Protein AF-A0A7T8GV12-F1 (afdb_monomer)

Mean predicted aligned error: 6.06 Å

Radius of gyration: 18.67 Å; Cα contacts (8 Å, |Δi|>4): 321; chains: 1; bounding box: 43×43×50 Å

InterPro domains:
  IPR003165 Piwi domain [PF02171] (100-193)
  IPR003165 Piwi domain [PS50822] (99-196)
  IPR012337 Ribonuclease H-like superfamily [SSF53098] (7-194)

Structure (mmCIF, N/CA/C/O backbone):
data_AF-A0A7T8GV12-F1
#
_entry.id   AF-A0A7T8GV12-F1
#
loop_
_atom_site.group_PDB
_atom_site.id
_atom_site.type_symbol
_atom_site.label_atom_id
_atom_site.label_alt_id
_atom_site.label_comp_id
_atom_site.label_asym_id
_atom_site.label_entity_id
_atom_site.label_seq_id
_atom_site.pdbx_PDB_ins_code
_atom_site.Cartn_x
_atom_site.Cartn_y
_atom_site.Cartn_z
_atom_site.occupancy
_atom_site.B_iso_or_equiv
_atom_site.auth_seq_id
_atom_site.auth_comp_id
_atom_site.auth_asym_id
_atom_site.auth_atom_id
_atom_site.pdbx_PDB_model_num
ATOM 1 N N . THR A 1 1 ? 21.439 -9.188 -15.200 1.00 73.25 1 THR A N 1
ATOM 2 C CA . THR A 1 1 ? 21.429 -7.709 -15.161 1.00 73.25 1 THR A CA 1
ATOM 3 C C . THR A 1 1 ? 20.010 -7.214 -15.064 1.00 73.25 1 THR A C 1
ATOM 5 O O . THR A 1 1 ? 19.174 -7.681 -15.830 1.00 73.25 1 THR A O 1
ATOM 8 N N . LEU A 1 2 ? 19.748 -6.301 -14.135 1.00 80.75 2 LEU A N 1
ATOM 9 C CA . LEU A 1 2 ? 18.444 -5.665 -13.947 1.00 80.75 2 LEU A CA 1
ATOM 10 C C . LEU A 1 2 ? 18.464 -4.241 -14.514 1.00 80.75 2 LEU A C 1
ATOM 12 O O . LEU A 1 2 ? 19.535 -3.644 -14.661 1.00 80.75 2 LEU A O 1
ATOM 16 N N . LEU A 1 3 ? 17.284 -3.729 -14.858 1.00 80.94 3 LEU A N 1
ATOM 17 C CA . LEU A 1 3 ? 17.065 -2.365 -15.332 1.00 80.94 3 LEU A CA 1
ATOM 18 C C . LEU A 1 3 ? 16.352 -1.553 -14.249 1.00 80.94 3 LEU A C 1
ATOM 20 O O . LEU A 1 3 ? 15.325 -1.987 -13.729 1.00 80.94 3 LEU A O 1
ATOM 24 N N . GLU A 1 4 ? 16.881 -0.375 -13.943 1.00 80.62 4 GLU A N 1
ATOM 25 C CA . GLU A 1 4 ? 16.235 0.640 -13.106 1.00 80.62 4 GLU A CA 1
ATOM 26 C C . GLU A 1 4 ? 15.842 1.870 -13.946 1.00 80.62 4 GLU A C 1
ATOM 28 O O . GLU A 1 4 ? 16.048 1.899 -15.167 1.00 80.62 4 GLU A O 1
ATOM 33 N N . GLY A 1 5 ? 15.266 2.889 -13.301 1.00 74.50 5 GLY A N 1
ATOM 34 C CA . GLY A 1 5 ? 14.882 4.149 -13.938 1.00 74.50 5 GLY A CA 1
ATOM 35 C C . GLY A 1 5 ? 15.969 4.720 -14.855 1.00 74.50 5 GLY A C 1
ATOM 36 O O . GLY A 1 5 ? 17.167 4.611 -14.585 1.00 74.50 5 GLY A O 1
ATOM 37 N N . PHE A 1 6 ? 15.544 5.350 -15.953 1.00 75.88 6 PHE A N 1
ATOM 38 C CA . PHE A 1 6 ? 16.433 5.872 -17.004 1.00 75.88 6 PHE A CA 1
ATOM 39 C C . PHE A 1 6 ? 17.243 4.790 -17.748 1.00 75.88 6 PHE A C 1
ATOM 41 O O . PHE A 1 6 ? 18.322 5.079 -18.261 1.00 75.88 6 PHE A O 1
ATOM 48 N N . ASN A 1 7 ? 16.739 3.548 -17.820 1.00 72.62 7 ASN A N 1
ATOM 49 C CA . ASN A 1 7 ? 17.400 2.405 -18.474 1.00 72.62 7 ASN A CA 1
ATOM 50 C C . ASN A 1 7 ? 18.804 2.089 -17.928 1.00 72.62 7 ASN A C 1
ATOM 52 O O . ASN A 1 7 ? 19.621 1.461 -18.614 1.00 7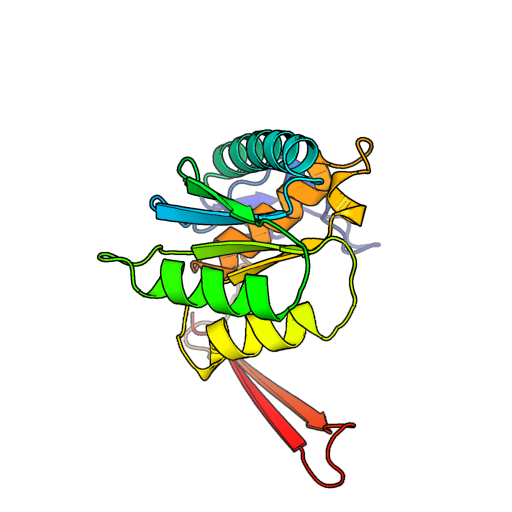2.62 7 ASN A O 1
ATOM 56 N N . LYS A 1 8 ? 19.102 2.495 -16.690 1.00 78.81 8 LYS A N 1
ATOM 57 C CA . LYS A 1 8 ? 20.375 2.157 -16.058 1.00 78.81 8 LYS A CA 1
ATOM 58 C C . LYS A 1 8 ? 20.407 0.670 -15.727 1.00 78.81 8 LYS A C 1
ATOM 60 O O . LYS A 1 8 ? 19.427 0.086 -15.272 1.00 78.81 8 LYS A O 1
ATOM 65 N N . LYS A 1 9 ? 21.555 0.053 -15.993 1.00 81.44 9 LYS A N 1
ATOM 66 C CA . LYS A 1 9 ? 21.811 -1.360 -15.720 1.00 81.44 9 LYS A CA 1
ATOM 67 C C . LYS A 1 9 ? 22.511 -1.486 -14.377 1.00 81.44 9 LYS A C 1
ATOM 69 O O . LYS A 1 9 ? 23.507 -0.803 -14.156 1.00 81.44 9 LYS A O 1
ATOM 74 N N . PHE A 1 10 ? 22.052 -2.406 -13.537 1.00 80.38 10 PHE A N 1
ATOM 75 C CA . PHE A 1 10 ? 22.792 -2.804 -12.343 1.00 80.38 10 PHE A CA 1
ATOM 76 C C . PHE A 1 10 ? 22.959 -4.324 -12.266 1.00 80.38 10 PHE A C 1
ATOM 78 O O . PHE A 1 10 ? 22.141 -5.111 -12.766 1.00 80.38 10 PHE A O 1
ATOM 85 N N . SER A 1 11 ? 24.079 -4.723 -11.670 1.00 76.69 11 SER A N 1
ATOM 86 C CA . SER A 1 11 ? 24.449 -6.117 -11.436 1.00 76.69 11 SER A CA 1
ATOM 87 C C . SER A 1 11 ? 24.128 -6.498 -9.995 1.00 76.69 11 SER A C 1
ATOM 89 O O . SER A 1 11 ? 24.177 -5.658 -9.099 1.00 76.69 11 SER A O 1
ATOM 91 N N . TYR A 1 12 ? 23.797 -7.766 -9.780 1.00 77.94 12 TYR A N 1
ATOM 92 C CA . TYR A 1 12 ? 23.534 -8.343 -8.465 1.00 77.94 12 TYR A CA 1
ATOM 93 C C . TYR A 1 12 ? 24.351 -9.635 -8.313 1.00 77.94 12 TYR A C 1
ATOM 95 O O . TYR A 1 12 ? 24.663 -10.261 -9.333 1.00 77.94 12 TYR A O 1
ATOM 103 N N . PRO A 1 13 ? 24.725 -10.022 -7.080 1.00 77.88 13 PRO A N 1
ATOM 104 C CA . PRO A 1 13 ? 25.461 -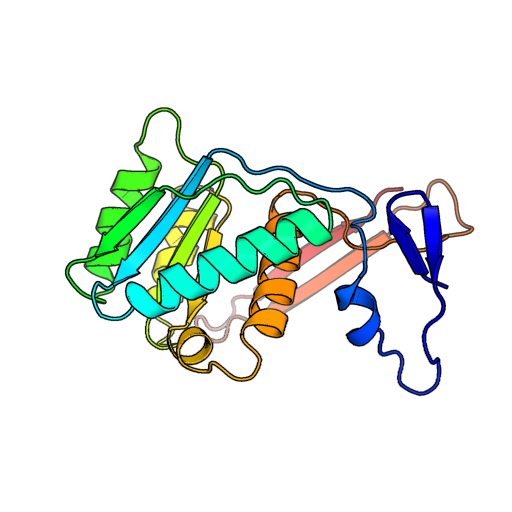11.257 -6.831 1.00 77.88 13 PRO A CA 1
ATOM 105 C C . PRO A 1 13 ? 24.605 -12.465 -7.217 1.00 77.88 13 PRO A C 1
ATOM 107 O O . PRO A 1 13 ? 23.493 -12.645 -6.714 1.00 77.88 13 PRO A O 1
ATOM 110 N N . VAL A 1 14 ? 25.122 -13.284 -8.134 1.00 79.31 14 VAL A N 1
ATOM 111 C CA . VAL A 1 14 ? 24.398 -14.449 -8.661 1.00 79.31 14 VAL A CA 1
ATOM 112 C C . VAL A 1 14 ? 24.314 -15.552 -7.607 1.00 79.31 14 VAL A C 1
ATOM 114 O O . VAL A 1 14 ? 23.303 -16.246 -7.572 1.00 79.31 14 VAL A O 1
ATOM 117 N N . GLU A 1 15 ? 25.302 -15.669 -6.707 1.00 82.12 15 GLU A N 1
ATOM 118 C CA . GLU A 1 15 ? 25.325 -16.724 -5.683 1.00 82.12 15 GLU A CA 1
ATOM 119 C C . GLU A 1 15 ? 24.119 -16.706 -4.732 1.00 82.12 15 GLU A C 1
ATOM 121 O O . GLU A 1 15 ? 23.617 -17.764 -4.368 1.00 82.12 15 GLU A O 1
ATOM 126 N N . ASN A 1 16 ? 23.625 -15.518 -4.370 1.00 80.38 16 ASN A N 1
ATOM 127 C CA . ASN A 1 16 ? 22.522 -15.357 -3.417 1.00 80.38 16 ASN A CA 1
ATOM 128 C C . ASN A 1 16 ? 21.245 -14.804 -4.061 1.00 80.38 16 ASN A C 1
ATOM 130 O O . ASN A 1 16 ? 20.217 -14.733 -3.391 1.00 80.38 16 ASN A O 1
ATOM 134 N N . ALA A 1 17 ? 21.31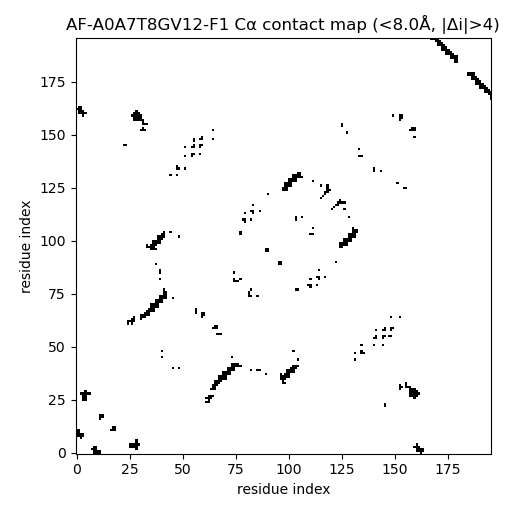5 -14.378 -5.329 1.00 80.38 17 ALA A N 1
ATOM 135 C CA . ALA A 1 17 ? 20.220 -13.748 -6.068 1.00 80.38 17 ALA A CA 1
ATOM 136 C C . ALA A 1 17 ? 19.470 -12.661 -5.262 1.00 80.38 17 ALA A C 1
ATOM 138 O O . ALA A 1 17 ? 18.260 -12.503 -5.401 1.00 80.38 17 ALA A O 1
ATOM 139 N N . ASP A 1 18 ? 20.190 -11.908 -4.422 1.00 80.38 18 ASP A N 1
ATOM 140 C CA . ASP A 1 18 ? 19.629 -10.842 -3.590 1.00 80.38 18 ASP A CA 1
ATOM 141 C C . ASP A 1 18 ? 20.105 -9.471 -4.076 1.00 80.38 18 ASP A C 1
ATOM 143 O O . ASP A 1 18 ? 21.298 -9.203 -4.222 1.00 80.38 18 ASP A O 1
ATOM 147 N N . TRP A 1 19 ? 19.145 -8.580 -4.305 1.00 81.44 19 TRP A N 1
ATOM 148 C CA . TRP A 1 19 ? 19.374 -7.175 -4.637 1.00 81.44 19 TRP A CA 1
ATOM 149 C C . TRP A 1 19 ? 18.598 -6.234 -3.708 1.00 81.44 19 TRP A C 1
ATOM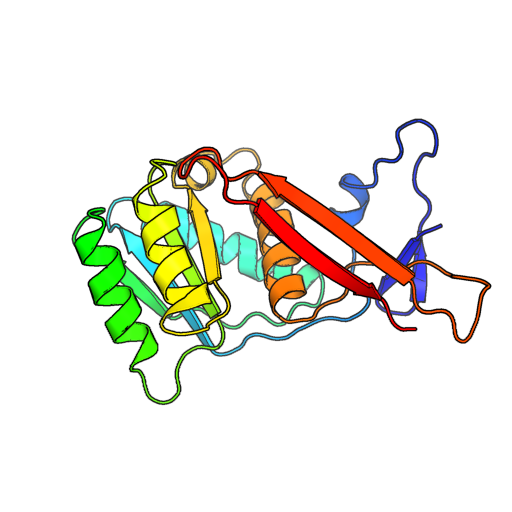 151 O O . TRP A 1 19 ? 18.399 -5.058 -4.020 1.00 81.44 19 TRP A O 1
ATOM 161 N N . GLY A 1 20 ? 18.198 -6.713 -2.524 1.00 74.00 20 GLY A N 1
ATOM 162 C CA . GLY A 1 20 ? 17.550 -5.910 -1.487 1.00 74.00 20 GLY A CA 1
ATOM 163 C C . GLY A 1 20 ? 18.348 -4.660 -1.100 1.00 74.00 20 GLY A C 1
ATOM 164 O O . GLY A 1 20 ? 17.772 -3.610 -0.812 1.00 74.00 20 GLY A O 1
ATOM 165 N N . SER A 1 21 ? 19.681 -4.740 -1.140 1.00 71.69 21 SER A N 1
ATOM 166 C CA . SER A 1 21 ? 20.578 -3.605 -0.897 1.00 71.69 21 SER A CA 1
ATOM 167 C C . SER A 1 21 ? 20.528 -2.550 -2.008 1.00 71.69 21 SER A C 1
ATOM 169 O O . SER A 1 21 ? 20.605 -1.361 -1.690 1.00 71.69 21 SER A O 1
ATOM 171 N N . ALA A 1 22 ? 20.334 -2.961 -3.266 1.00 71.69 22 ALA A N 1
ATOM 172 C CA . ALA A 1 22 ? 20.271 -2.075 -4.429 1.00 71.69 22 ALA A CA 1
ATOM 173 C C . ALA A 1 22 ? 19.036 -1.161 -4.387 1.00 71.69 22 ALA A C 1
ATOM 175 O O . ALA A 1 22 ? 19.122 0.007 -4.758 1.00 71.69 22 ALA A O 1
ATOM 176 N N . PHE A 1 23 ? 17.920 -1.633 -3.815 1.00 68.94 23 PHE A N 1
ATOM 177 C CA . PHE A 1 23 ? 16.694 -0.838 -3.652 1.00 68.94 23 PHE A CA 1
ATOM 178 C C . PHE A 1 23 ? 16.849 0.424 -2.793 1.00 68.94 23 PHE A C 1
ATOM 180 O O . PHE A 1 23 ? 15.972 1.283 -2.832 1.00 68.94 23 PHE A O 1
ATOM 187 N N . ARG A 1 24 ? 17.932 0.567 -2.014 1.00 69.00 24 ARG A N 1
ATOM 188 C CA . ARG A 1 24 ? 18.163 1.785 -1.216 1.00 69.00 24 ARG A CA 1
ATOM 189 C C . ARG A 1 24 ? 18.377 3.033 -2.072 1.00 69.00 24 ARG A C 1
ATOM 191 O O . ARG A 1 24 ? 17.969 4.104 -1.643 1.00 69.00 24 ARG A O 1
ATOM 198 N N . ASN A 1 25 ? 18.979 2.881 -3.250 1.00 71.50 25 ASN A N 1
ATOM 199 C CA . ASN A 1 25 ? 19.305 3.991 -4.153 1.00 71.50 25 ASN A CA 1
ATOM 200 C C . ASN A 1 25 ? 18.596 3.879 -5.511 1.00 71.50 25 ASN A C 1
ATOM 202 O O . ASN A 1 25 ? 18.848 4.684 -6.406 1.00 71.50 25 ASN A O 1
ATOM 206 N N . LEU A 1 26 ? 17.736 2.873 -5.669 1.00 77.25 26 LEU A N 1
ATOM 207 C CA . LEU A 1 26 ? 17.101 2.552 -6.935 1.00 77.25 26 LEU A CA 1
ATOM 208 C C . LEU A 1 26 ? 16.019 3.578 -7.278 1.00 77.25 26 LEU A C 1
ATOM 210 O O . LEU A 1 26 ? 15.124 3.863 -6.477 1.00 77.25 26 LEU A O 1
ATOM 214 N N . LYS A 1 27 ? 16.077 4.098 -8.503 1.00 87.50 27 LYS A N 1
ATOM 215 C CA . LYS A 1 27 ? 14.967 4.840 -9.110 1.00 87.50 27 LYS A CA 1
ATOM 216 C C . LYS A 1 27 ? 14.030 3.840 -9.777 1.00 87.50 27 LYS A C 1
ATOM 218 O O . LYS A 1 27 ? 14.498 2.968 -10.506 1.00 87.50 27 LYS A O 1
ATOM 223 N N . LEU A 1 28 ? 12.725 3.972 -9.546 1.00 87.62 28 LEU A N 1
ATOM 224 C CA . LEU A 1 28 ? 11.737 3.092 -10.176 1.00 87.62 28 LEU A CA 1
ATOM 225 C C . LEU A 1 28 ? 11.877 3.157 -11.704 1.00 87.62 28 LEU A C 1
ATOM 227 O O . LEU A 1 28 ? 12.067 4.242 -12.258 1.00 87.62 28 LEU A O 1
ATOM 231 N N . PHE A 1 29 ? 11.786 2.004 -12.369 1.00 88.25 29 PHE A N 1
ATOM 232 C CA . PHE A 1 29 ? 11.844 1.907 -13.829 1.00 88.25 29 PHE A CA 1
ATOM 233 C C . PHE A 1 29 ? 10.736 2.738 -14.490 1.00 88.25 29 PHE A C 1
ATOM 235 O O . PHE A 1 29 ? 11.019 3.604 -15.319 1.00 88.25 29 PHE A O 1
ATOM 242 N N . GLN A 1 30 ? 9.501 2.555 -14.026 1.00 89.62 30 GLN A N 1
ATOM 243 C CA . GLN A 1 30 ? 8.371 3.429 -14.316 1.00 89.62 30 GLN A CA 1
ATOM 244 C C . GLN A 1 30 ? 7.773 3.904 -12.994 1.00 89.62 30 GLN A C 1
ATOM 246 O O . GLN A 1 30 ? 7.235 3.112 -12.223 1.00 89.62 30 GLN A O 1
ATOM 251 N N . ALA A 1 31 ? 7.879 5.199 -12.706 1.00 89.12 31 ALA A N 1
ATOM 252 C CA . ALA A 1 31 ? 7.353 5.764 -11.470 1.00 89.12 31 ALA A CA 1
ATOM 253 C C . ALA A 1 31 ? 5.846 6.058 -11.562 1.00 89.12 31 ALA A C 1
ATOM 255 O O . ALA A 1 31 ? 5.354 6.528 -12.587 1.00 89.12 31 ALA A O 1
ATOM 256 N N . ALA A 1 32 ? 5.131 5.850 -10.455 1.00 93.19 32 ALA A N 1
ATOM 257 C CA . ALA A 1 32 ? 3.753 6.306 -10.283 1.00 93.19 32 ALA A CA 1
ATOM 258 C C . ALA A 1 32 ? 3.691 7.664 -9.558 1.00 93.19 32 ALA A C 1
ATOM 260 O O . ALA A 1 32 ? 4.701 8.206 -9.096 1.00 93.19 32 ALA A O 1
ATOM 261 N N . GLN A 1 33 ? 2.481 8.205 -9.419 1.00 95.06 33 GLN A N 1
ATOM 262 C CA . GLN A 1 33 ? 2.192 9.365 -8.576 1.00 95.06 33 GLN A CA 1
ATOM 263 C C . GLN A 1 33 ? 0.912 9.143 -7.769 1.00 95.06 33 GLN A C 1
ATOM 265 O O . GLN A 1 33 ? -0.023 8.496 -8.238 1.00 95.06 33 GLN A O 1
ATOM 270 N N . CYS A 1 34 ? 0.864 9.698 -6.562 1.00 96.44 34 CYS A N 1
ATOM 271 C CA . CYS A 1 34 ? -0.304 9.658 -5.689 1.00 96.44 34 CYS A CA 1
ATOM 272 C C . CYS A 1 34 ? -0.389 10.960 -4.899 1.00 96.44 34 CYS A C 1
ATOM 274 O O . CYS A 1 34 ? 0.349 11.159 -3.937 1.00 96.44 34 CYS A O 1
ATOM 276 N N . GLN A 1 35 ? -1.278 11.854 -5.319 1.00 94.62 35 GLN A N 1
ATOM 277 C CA . GLN A 1 35 ? -1.433 13.185 -4.737 1.00 94.62 35 GLN A CA 1
ATOM 278 C C . GLN A 1 35 ? -2.455 13.189 -3.597 1.00 94.62 35 GLN A C 1
ATOM 280 O O . GLN A 1 35 ? -2.220 13.827 -2.576 1.00 94.62 35 GLN A O 1
ATOM 285 N N . SER A 1 36 ? -3.559 12.449 -3.748 1.00 96.00 36 SER A N 1
ATOM 286 C CA . SER A 1 36 ? -4.640 12.386 -2.758 1.00 96.00 36 SER A CA 1
ATOM 287 C C . SER A 1 36 ? -4.730 10.996 -2.144 1.00 96.00 36 SER A C 1
ATOM 289 O O . SER A 1 36 ? -5.129 10.036 -2.802 1.00 96.00 36 SER A O 1
ATOM 291 N N . TRP A 1 37 ? -4.362 10.878 -0.872 1.00 97.62 37 TRP A N 1
ATOM 292 C CA . TRP A 1 37 ? -4.463 9.633 -0.118 1.00 97.62 37 TRP A CA 1
ATOM 293 C C . TRP A 1 37 ? -4.710 9.896 1.363 1.00 97.62 37 TRP A C 1
ATOM 295 O O . TRP A 1 37 ? -4.444 10.982 1.888 1.00 97.62 37 TRP A O 1
ATOM 305 N N . VAL A 1 38 ? -5.268 8.891 2.031 1.00 98.19 38 VAL A N 1
ATOM 306 C CA . VAL A 1 38 ? -5.726 8.991 3.418 1.00 98.19 38 VAL A CA 1
ATOM 307 C C . VAL A 1 38 ? -5.025 7.954 4.280 1.00 98.19 38 VAL A C 1
ATOM 309 O O . VAL A 1 38 ? -4.832 6.816 3.856 1.00 98.19 38 VAL A O 1
ATOM 312 N N . VAL A 1 39 ? -4.682 8.338 5.508 1.00 98.25 39 VAL A N 1
ATOM 313 C CA . VAL A 1 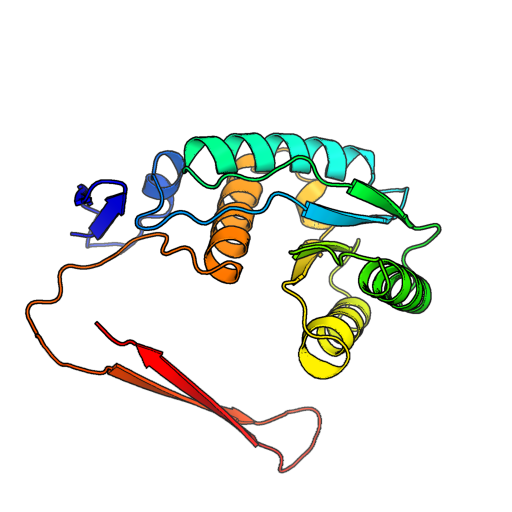39 ? -4.142 7.434 6.527 1.00 98.25 39 VAL A CA 1
ATOM 314 C C . VAL A 1 39 ? -5.165 7.282 7.646 1.00 98.25 39 VAL A C 1
ATOM 316 O O . VAL A 1 39 ? -5.484 8.262 8.311 1.00 98.25 39 VAL A O 1
ATOM 319 N N . LEU A 1 40 ? -5.666 6.066 7.864 1.00 97.56 40 LEU A N 1
ATOM 320 C CA . LEU A 1 40 ? -6.515 5.717 9.006 1.00 97.56 40 LEU A CA 1
ATOM 321 C C . LEU A 1 40 ? -5.639 5.139 10.121 1.00 97.56 40 LEU A C 1
ATOM 323 O O . LEU A 1 40 ? -4.986 4.112 9.915 1.00 97.56 40 LEU A O 1
ATOM 327 N N . VAL A 1 41 ? -5.621 5.773 11.295 1.00 97.19 41 VAL A N 1
ATOM 328 C CA . VAL A 1 41 ? -4.726 5.385 12.395 1.00 97.19 41 VAL A CA 1
ATOM 329 C C . VAL A 1 41 ? -5.408 5.485 13.764 1.00 97.19 41 VAL A C 1
ATOM 331 O O . VAL A 1 41 ? -5.994 6.517 14.073 1.00 97.19 41 VAL A O 1
ATOM 334 N N . PRO A 1 42 ? -5.322 4.459 14.631 1.00 95.38 42 PRO A N 1
ATOM 335 C CA . PRO A 1 42 ? -5.731 4.578 16.030 1.00 95.38 42 PRO A CA 1
ATOM 336 C C . PRO A 1 42 ? -4.911 5.636 16.764 1.00 95.38 42 PRO A C 1
ATOM 338 O O . PRO A 1 42 ? -3.686 5.640 16.646 1.00 95.38 42 PRO A O 1
ATOM 341 N N . ASN A 1 43 ? -5.560 6.467 17.582 1.00 94.19 43 ASN A N 1
ATOM 342 C CA . ASN A 1 43 ? -4.909 7.578 18.291 1.00 94.19 43 ASN A CA 1
ATOM 343 C C . ASN A 1 43 ? -3.608 7.164 19.023 1.00 94.19 43 ASN A C 1
ATOM 345 O O . ASN A 1 43 ? -2.581 7.829 18.908 1.00 94.19 43 ASN A O 1
ATOM 349 N N . ARG A 1 44 ? -3.587 5.976 19.644 1.00 93.81 44 ARG A N 1
ATOM 350 C CA . ARG A 1 44 ? -2.414 5.411 20.345 1.00 93.81 44 ARG A CA 1
ATOM 351 C C . ARG A 1 44 ? -1.180 5.091 19.481 1.00 93.81 44 ARG A C 1
ATOM 353 O O . ARG A 1 44 ? -0.176 4.660 20.035 1.00 93.81 44 ARG A O 1
ATOM 360 N N . LEU A 1 45 ? -1.283 5.164 18.152 1.00 95.06 45 LEU A N 1
ATOM 361 C CA . LEU A 1 45 ? -0.189 4.923 17.192 1.00 95.06 45 LEU A CA 1
ATOM 362 C C . LEU A 1 45 ? 0.107 6.155 16.331 1.00 95.06 45 LEU A C 1
ATOM 364 O O . LEU A 1 45 ? 0.837 6.064 15.339 1.00 95.06 45 LEU A O 1
ATOM 368 N N . LEU A 1 46 ? -0.512 7.292 16.647 1.00 94.75 46 LEU A N 1
ATOM 369 C CA . LEU A 1 46 ? -0.441 8.491 15.826 1.00 94.75 46 LEU A CA 1
ATOM 370 C C . LEU A 1 46 ? 0.997 8.994 15.673 1.00 94.75 46 LEU A C 1
ATOM 372 O O . LEU A 1 46 ? 1.404 9.358 14.571 1.00 94.75 46 LEU A O 1
ATOM 376 N N . ASN A 1 47 ? 1.766 8.998 16.761 1.00 94.38 47 ASN A N 1
ATOM 377 C CA . ASN A 1 47 ? 3.127 9.531 16.773 1.00 94.38 47 ASN A CA 1
ATOM 378 C C . ASN A 1 47 ? 4.063 8.677 15.911 1.00 94.38 47 ASN A C 1
ATOM 380 O O . ASN A 1 47 ? 4.704 9.200 15.001 1.00 94.38 47 ASN A O 1
ATOM 384 N N . GLU A 1 48 ? 4.055 7.358 16.108 1.00 94.62 48 GLU A N 1
ATOM 385 C CA . GLU A 1 48 ? 4.865 6.425 15.320 1.00 94.62 48 GLU A CA 1
ATOM 386 C C . GLU A 1 48 ? 4.452 6.437 13.840 1.00 94.62 48 GLU A C 1
ATOM 388 O O . GLU A 1 48 ? 5.286 6.329 12.940 1.00 94.62 48 GLU A O 1
ATOM 393 N N . THR A 1 49 ? 3.160 6.630 13.564 1.00 96.00 49 THR A N 1
ATOM 394 C CA . THR A 1 49 ? 2.654 6.759 12.191 1.00 96.00 49 THR A CA 1
ATOM 395 C C . THR A 1 49 ? 3.128 8.053 11.532 1.00 96.00 49 THR A C 1
ATOM 397 O O . THR A 1 49 ? 3.522 8.028 10.368 1.00 96.00 49 THR A O 1
ATOM 400 N N . LYS A 1 50 ? 3.154 9.181 12.255 1.00 95.31 50 LYS A N 1
ATOM 401 C CA . LYS A 1 50 ? 3.690 10.454 11.742 1.00 95.31 50 LYS A CA 1
ATOM 402 C C . LYS A 1 50 ? 5.174 10.339 11.395 1.00 95.31 50 LYS A C 1
ATOM 404 O O . LYS A 1 50 ? 5.588 10.827 10.344 1.00 95.31 50 LYS A O 1
ATOM 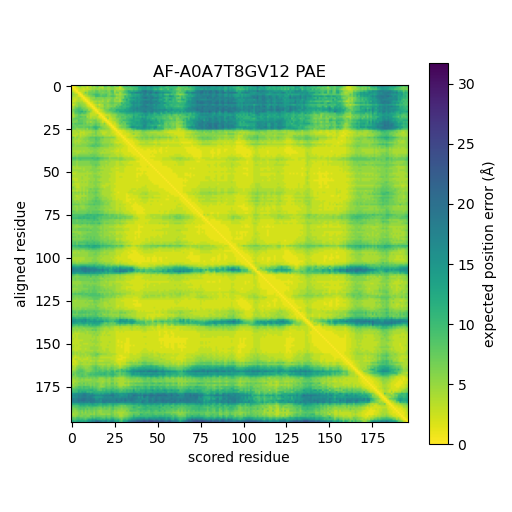409 N N . GLU A 1 51 ? 5.969 9.685 12.238 1.00 94.50 51 GLU A N 1
ATOM 410 C CA . GLU A 1 51 ? 7.384 9.414 11.947 1.00 94.50 51 GLU A CA 1
ATOM 411 C C . GLU A 1 51 ? 7.546 8.529 10.710 1.00 94.50 51 GLU A C 1
ATOM 413 O O . GLU A 1 51 ? 8.318 8.853 9.805 1.00 94.50 51 GLU A O 1
ATOM 418 N N . PHE A 1 52 ? 6.749 7.466 10.613 1.00 96.00 52 PHE A N 1
ATOM 419 C CA . PHE A 1 52 ? 6.752 6.592 9.450 1.00 96.00 52 PHE A CA 1
ATOM 420 C C . PHE A 1 52 ? 6.367 7.315 8.157 1.00 96.00 52 PHE A C 1
ATOM 422 O O . PHE A 1 52 ? 7.030 7.112 7.145 1.00 96.00 52 PHE A O 1
ATOM 429 N N . ILE A 1 53 ? 5.355 8.189 8.173 1.00 96.19 53 ILE A N 1
ATOM 430 C CA . ILE A 1 53 ? 4.960 8.986 7.000 1.00 96.19 53 ILE A CA 1
ATOM 431 C C . ILE A 1 53 ? 6.117 9.878 6.534 1.00 96.19 53 ILE A C 1
ATOM 433 O O . ILE A 1 53 ? 6.346 9.988 5.331 1.00 96.19 53 ILE A O 1
ATOM 437 N N . LYS A 1 54 ? 6.893 10.471 7.454 1.00 95.12 54 LYS A N 1
ATOM 438 C CA . LYS A 1 54 ? 8.088 11.256 7.093 1.00 95.12 54 LYS A CA 1
ATOM 439 C C . LYS A 1 54 ? 9.131 10.386 6.390 1.00 95.12 54 LYS A C 1
ATOM 441 O O . LYS A 1 54 ? 9.624 10.762 5.326 1.00 95.12 54 LYS A O 1
ATOM 446 N N . SER A 1 55 ? 9.439 9.214 6.950 1.00 94.81 55 SER A N 1
ATOM 447 C CA . SER A 1 55 ? 10.353 8.248 6.327 1.00 94.81 55 SER A CA 1
ATOM 448 C C . SER A 1 55 ? 9.847 7.783 4.962 1.00 94.81 55 SER A C 1
ATOM 450 O O . SER A 1 55 ? 10.619 7.754 4.008 1.00 94.81 55 SER A O 1
ATOM 452 N N . LEU A 1 56 ? 8.552 7.477 4.854 1.00 95.69 56 LEU A N 1
ATOM 453 C CA . LEU A 1 56 ? 7.887 7.042 3.630 1.00 95.69 56 LEU A CA 1
ATOM 454 C C . LEU A 1 56 ? 7.958 8.116 2.541 1.00 95.69 56 LEU A C 1
ATOM 456 O O . LEU A 1 56 ? 8.305 7.811 1.403 1.00 95.69 56 LEU A O 1
ATOM 460 N N . HIS A 1 57 ? 7.680 9.373 2.883 1.00 94.94 57 HIS A N 1
ATOM 461 C CA . HIS A 1 57 ? 7.749 10.490 1.947 1.00 94.94 57 HIS A CA 1
ATOM 462 C C . HIS A 1 57 ? 9.181 10.716 1.448 1.00 94.94 57 HIS A C 1
ATOM 464 O O . HIS A 1 57 ? 9.396 10.903 0.251 1.00 94.94 57 HIS A O 1
ATOM 470 N N . LYS A 1 58 ? 10.178 10.632 2.341 1.00 93.75 58 LYS A N 1
ATOM 471 C CA . LYS A 1 58 ? 11.595 10.720 1.964 1.00 93.75 58 LYS A CA 1
ATOM 472 C C . LYS A 1 58 ? 11.968 9.642 0.942 1.00 93.75 58 LYS A C 1
ATOM 474 O O . LYS A 1 58 ? 12.390 9.979 -0.158 1.00 93.75 58 LYS A O 1
ATOM 479 N N . VAL A 1 59 ? 11.743 8.365 1.267 1.00 93.44 59 VAL A N 1
ATOM 480 C CA . VAL A 1 59 ? 12.125 7.265 0.363 1.00 93.44 59 VAL A CA 1
ATOM 481 C C . VAL A 1 59 ? 11.338 7.286 -0.945 1.00 93.44 59 VAL A C 1
ATOM 483 O O . VAL A 1 59 ? 11.896 6.949 -1.983 1.00 93.44 59 VAL A O 1
ATOM 486 N N . SER A 1 60 ? 10.068 7.706 -0.918 1.00 93.88 60 SER A N 1
ATOM 487 C CA . SER A 1 60 ? 9.240 7.816 -2.126 1.00 93.88 60 SER A CA 1
ATOM 488 C C . SER A 1 60 ? 9.842 8.830 -3.103 1.00 93.88 60 SER A C 1
ATOM 490 O O . SER A 1 60 ? 10.050 8.508 -4.272 1.00 93.88 60 SER A O 1
ATOM 492 N N . ASN A 1 61 ? 10.241 10.008 -2.613 1.00 91.94 61 ASN A N 1
ATOM 493 C CA . ASN A 1 61 ? 10.931 11.005 -3.434 1.00 91.94 61 ASN A CA 1
ATOM 494 C C . ASN A 1 61 ? 12.298 10.505 -3.926 1.00 91.94 61 ASN A C 1
ATOM 496 O O . ASN A 1 61 ? 12.627 10.657 -5.108 1.00 91.94 61 ASN A O 1
ATOM 500 N N . ASP A 1 62 ? 13.064 9.841 -3.056 1.00 90.94 62 ASP A N 1
ATOM 501 C CA . ASP A 1 62 ? 14.373 9.282 -3.402 1.00 90.94 62 ASP A CA 1
ATOM 502 C C . ASP A 1 62 ? 14.281 8.228 -4.517 1.00 90.94 62 ASP A C 1
ATOM 504 O O . ASP A 1 62 ? 15.202 8.144 -5.323 1.00 90.94 62 ASP A O 1
ATOM 508 N N . MET A 1 63 ? 13.168 7.500 -4.659 1.00 92.38 63 MET A N 1
ATOM 509 C CA . MET A 1 63 ? 12.952 6.535 -5.755 1.00 92.38 63 MET A CA 1
ATOM 510 C C . MET A 1 63 ? 12.172 7.094 -6.959 1.00 92.38 63 MET A C 1
ATOM 512 O O . MET A 1 63 ? 11.962 6.382 -7.940 1.00 92.38 63 MET A O 1
ATOM 516 N N . GLY A 1 64 ? 11.761 8.368 -6.921 1.00 91.44 64 GLY A N 1
ATOM 517 C CA . GLY A 1 64 ? 10.983 9.022 -7.983 1.00 91.44 64 GLY A CA 1
ATOM 518 C C . GLY A 1 64 ? 9.465 8.810 -7.903 1.00 91.44 64 GLY A C 1
ATOM 519 O O . GLY A 1 64 ? 8.742 9.287 -8.775 1.00 91.44 64 GLY A O 1
ATOM 520 N N . PHE A 1 65 ? 8.968 8.141 -6.859 1.00 94.69 65 PHE A N 1
ATOM 521 C CA . PHE A 1 65 ? 7.541 8.008 -6.573 1.00 94.69 65 PHE A CA 1
ATOM 522 C C . PHE A 1 65 ? 7.000 9.311 -5.967 1.00 94.69 65 PHE A C 1
ATOM 524 O O . PHE A 1 65 ? 7.248 9.623 -4.802 1.00 94.69 65 PHE A O 1
ATOM 531 N N . LYS A 1 66 ? 6.241 10.080 -6.757 1.00 94.19 66 LYS A N 1
ATOM 532 C CA . LYS A 1 66 ? 5.659 11.359 -6.317 1.00 94.19 66 LYS A CA 1
ATOM 533 C C . LYS A 1 66 ? 4.465 11.117 -5.391 1.00 94.19 66 LYS A C 1
ATOM 535 O O . LYS A 1 66 ? 3.327 11.008 -5.849 1.00 94.19 66 LYS A O 1
ATOM 540 N N . LEU A 1 67 ? 4.739 11.025 -4.095 1.00 95.94 67 LEU A N 1
ATOM 541 C CA . LEU A 1 67 ? 3.742 10.833 -3.045 1.00 95.94 67 LEU A CA 1
ATOM 542 C C . LEU A 1 67 ? 3.436 12.175 -2.363 1.00 95.94 67 LEU A C 1
ATOM 544 O O . LEU A 1 67 ? 4.317 12.759 -1.744 1.00 95.94 67 LEU A O 1
ATOM 548 N N . GLY A 1 68 ? 2.199 12.662 -2.470 1.00 95.12 68 GLY A N 1
ATOM 549 C CA . GLY A 1 68 ? 1.736 13.871 -1.782 1.00 95.12 68 GLY A CA 1
ATOM 550 C C . GLY A 1 68 ? 1.635 13.684 -0.265 1.00 95.12 68 GLY A C 1
ATOM 551 O O . GLY A 1 68 ? 1.788 12.577 0.254 1.00 95.12 68 GLY A O 1
ATOM 552 N N . LEU A 1 69 ? 1.338 14.756 0.471 1.00 95.62 69 LEU A N 1
ATOM 553 C CA . LEU A 1 69 ? 1.084 14.648 1.910 1.00 95.62 69 LEU A CA 1
ATOM 554 C C . LEU A 1 69 ? -0.288 13.996 2.168 1.00 95.62 69 LEU A C 1
ATOM 556 O O . LEU A 1 69 ? -1.280 14.422 1.576 1.00 95.62 69 LEU A O 1
ATOM 560 N N . PRO A 1 70 ? -0.376 12.983 3.048 1.00 97.06 70 PRO A N 1
ATOM 561 C CA . PRO A 1 70 ? -1.640 12.322 3.332 1.00 97.06 70 PRO A CA 1
ATOM 562 C C . PRO A 1 70 ? -2.552 13.172 4.213 1.00 97.06 70 PRO A C 1
ATOM 564 O O . PRO A 1 70 ? -2.097 13.846 5.143 1.00 97.06 70 PRO A O 1
ATOM 567 N N . LYS A 1 71 ? -3.865 12.997 4.045 1.00 97.00 71 LYS A N 1
ATOM 568 C CA . LYS A 1 71 ? -4.832 13.370 5.083 1.00 97.00 71 LYS A CA 1
ATOM 569 C C . LYS A 1 71 ? -4.857 12.280 6.154 1.00 97.00 71 LYS A C 1
ATOM 571 O O . LYS A 1 71 ? -5.297 11.161 5.899 1.00 97.00 71 LYS A O 1
ATOM 576 N N . THR A 1 72 ? -4.380 12.599 7.354 1.00 97.31 72 THR A N 1
ATOM 577 C CA . THR A 1 72 ? -4.403 11.664 8.490 1.00 97.31 72 THR A CA 1
ATOM 578 C C . THR A 1 72 ? -5.733 11.781 9.226 1.00 97.31 72 THR A C 1
ATOM 580 O O . THR A 1 72 ? -6.166 12.884 9.550 1.00 97.31 72 THR A O 1
ATOM 583 N N . LEU A 1 73 ? -6.382 10.647 9.472 1.00 96.81 73 LEU A N 1
ATOM 584 C CA . LEU A 1 73 ? -7.622 10.541 10.224 1.00 96.81 73 LEU A CA 1
ATOM 585 C C . LEU A 1 73 ? -7.402 9.638 11.430 1.00 96.81 73 LEU A C 1
ATOM 587 O O . LEU A 1 73 ? -7.022 8.469 11.306 1.00 96.81 73 LEU A O 1
ATOM 591 N N . GLU A 1 74 ? -7.655 10.211 12.596 1.00 96.75 74 GLU A N 1
ATOM 592 C CA . GLU A 1 74 ? -7.519 9.527 13.869 1.00 96.75 74 GLU A CA 1
ATOM 593 C C . GLU A 1 74 ? -8.780 8.728 14.177 1.00 96.75 74 GLU A C 1
ATOM 595 O O . GLU A 1 74 ? -9.897 9.242 14.127 1.00 96.75 74 GLU A O 1
ATOM 600 N N . LEU A 1 75 ? -8.591 7.455 14.503 1.00 96.06 75 LEU A N 1
ATOM 601 C CA . LEU A 1 75 ? -9.652 6.572 14.951 1.00 96.06 75 LEU A CA 1
ATOM 602 C C . LEU A 1 75 ? -9.748 6.632 16.474 1.00 96.06 75 LEU A C 1
ATOM 604 O O . LEU A 1 75 ? -8.732 6.585 17.176 1.00 96.06 75 LEU A O 1
ATOM 608 N N . ARG A 1 76 ? -10.988 6.662 16.968 1.00 93.00 76 ARG A N 1
ATOM 609 C CA . ARG A 1 76 ? -11.306 6.646 18.404 1.00 93.00 76 ARG A CA 1
ATOM 610 C C . ARG A 1 76 ? -10.848 5.366 19.115 1.00 93.00 76 ARG A C 1
ATOM 612 O O . ARG A 1 76 ? -10.522 5.401 20.294 1.00 93.00 76 ARG A O 1
ATOM 619 N N . ASP A 1 77 ? -10.840 4.241 18.404 1.00 90.75 77 ASP A N 1
ATOM 620 C CA . ASP A 1 77 ? -10.479 2.916 18.904 1.00 90.75 77 ASP A CA 1
ATOM 621 C C . ASP A 1 77 ? -9.950 2.042 17.749 1.00 90.75 77 ASP A C 1
ATOM 623 O O . ASP A 1 77 ? -9.931 2.463 16.591 1.00 90.75 77 ASP A O 1
ATOM 627 N N . ASP A 1 78 ? -9.480 0.836 18.067 1.00 89.31 78 ASP A N 1
ATOM 628 C CA . ASP A 1 78 ? -8.975 -0.157 17.113 1.00 89.31 78 ASP A CA 1
ATOM 629 C C . ASP A 1 78 ? -9.972 -1.302 16.849 1.00 89.31 78 ASP A C 1
ATOM 631 O O . ASP A 1 78 ? -9.579 -2.389 16.415 1.00 89.31 78 ASP A O 1
ATOM 635 N N . ARG A 1 79 ? -11.273 -1.072 17.082 1.00 92.50 79 ARG A N 1
ATOM 636 C CA . ARG A 1 79 ? -12.323 -2.060 16.803 1.00 92.50 79 ARG A CA 1
ATOM 637 C C . ARG A 1 79 ? -12.599 -2.131 15.305 1.00 92.50 79 ARG A C 1
ATOM 639 O O . ARG A 1 79 ? -12.665 -1.113 14.618 1.00 92.50 79 ARG A O 1
ATOM 646 N N . VAL A 1 80 ? -12.868 -3.339 14.807 1.00 93.00 80 VAL A N 1
ATOM 647 C CA . VAL A 1 80 ? -13.170 -3.591 13.385 1.00 93.00 80 VAL A CA 1
ATOM 648 C C . VAL A 1 80 ? -14.303 -2.693 12.874 1.00 93.00 80 VAL A C 1
ATOM 650 O O . VAL A 1 80 ? -14.166 -2.083 11.819 1.00 93.00 80 VAL A O 1
ATOM 653 N N . GLY A 1 81 ? -15.381 -2.530 13.650 1.00 94.62 81 GLY A N 1
ATOM 654 C CA . GLY A 1 81 ? -16.510 -1.670 13.274 1.00 94.62 81 GLY A CA 1
ATOM 655 C C . GLY A 1 81 ? -16.128 -0.201 13.054 1.00 94.62 81 GLY A C 1
ATOM 656 O O . GLY A 1 81 ? -16.652 0.438 12.144 1.00 94.62 81 GLY A O 1
ATOM 657 N N . THR A 1 82 ? -15.168 0.323 13.822 1.00 95.38 82 THR A N 1
ATOM 658 C CA . THR A 1 82 ? -14.667 1.696 13.661 1.00 95.38 82 THR A CA 1
ATOM 659 C C . THR A 1 82 ? -13.877 1.839 12.360 1.00 95.38 82 THR A C 1
ATOM 661 O O . THR A 1 82 ? -14.115 2.786 11.614 1.00 95.38 82 THR A O 1
ATOM 664 N N . TYR A 1 83 ? -13.014 0.870 12.024 1.00 95.50 83 TYR A N 1
ATOM 665 C CA . TYR A 1 83 ? -12.324 0.851 10.727 1.00 95.50 83 TYR A CA 1
ATOM 666 C C . TYR A 1 83 ? -13.304 0.810 9.558 1.00 95.50 83 TYR A C 1
ATOM 668 O O . TYR A 1 83 ? -13.156 1.582 8.618 1.00 95.50 83 TYR A O 1
ATOM 676 N N . VAL A 1 84 ? -14.307 -0.067 9.622 1.00 95.06 84 VAL A N 1
ATOM 677 C CA . VAL A 1 84 ? -15.328 -0.215 8.575 1.00 95.06 84 VAL A CA 1
ATOM 678 C C . VAL A 1 84 ? -16.114 1.083 8.386 1.00 95.06 84 VAL A C 1
ATOM 680 O O . VAL A 1 84 ? -16.286 1.536 7.254 1.00 95.06 84 VAL A O 1
ATOM 683 N N . SER A 1 85 ? -16.570 1.699 9.479 1.00 96.00 85 SER A N 1
ATOM 684 C CA . SER A 1 85 ? -17.325 2.955 9.439 1.00 96.00 85 SER A CA 1
ATOM 685 C C . SER A 1 85 ? -16.498 4.096 8.845 1.00 96.00 85 SER A C 1
ATOM 687 O O . SER A 1 85 ? -16.931 4.757 7.901 1.00 96.00 85 SER A O 1
ATOM 689 N N . GLU A 1 86 ? -15.281 4.307 9.352 1.00 96.50 86 GLU A N 1
ATOM 690 C CA . GLU A 1 86 ? -14.422 5.401 8.893 1.00 96.50 86 GLU A CA 1
ATOM 691 C C . GLU A 1 86 ? -13.925 5.192 7.466 1.00 96.50 86 GLU A C 1
ATOM 693 O O . GLU A 1 86 ? -13.880 6.141 6.685 1.00 96.50 86 GLU A O 1
ATOM 698 N N . LEU A 1 87 ? -13.618 3.952 7.083 1.00 96.12 87 LEU A N 1
ATOM 699 C CA . LEU A 1 87 ? -13.266 3.629 5.708 1.00 96.12 87 LEU A CA 1
ATOM 700 C C . LEU A 1 87 ? -14.434 3.938 4.768 1.00 96.12 87 LEU A C 1
ATOM 702 O O . LEU A 1 87 ? -14.239 4.648 3.789 1.00 96.12 87 LEU A O 1
ATOM 706 N N . ASN A 1 88 ? -15.659 3.511 5.086 1.00 95.44 88 ASN A N 1
ATOM 707 C CA . ASN A 1 88 ? -16.831 3.854 4.278 1.00 95.44 88 ASN A CA 1
ATOM 708 C C . ASN A 1 88 ? -17.033 5.368 4.158 1.00 95.44 88 ASN A C 1
ATOM 710 O O . ASN A 1 88 ? -17.295 5.857 3.060 1.00 95.44 88 ASN A O 1
ATOM 714 N N . ARG A 1 89 ? -16.846 6.119 5.250 1.00 96.00 89 ARG A N 1
ATOM 715 C CA . ARG A 1 89 ? -16.917 7.585 5.234 1.00 96.00 89 ARG A CA 1
ATOM 716 C C . ARG A 1 89 ? -15.861 8.203 4.314 1.00 96.00 89 ARG A C 1
ATOM 718 O O . ARG A 1 89 ? -16.179 9.116 3.560 1.00 96.00 89 ARG A O 1
ATOM 725 N N . VAL A 1 90 ? -14.626 7.701 4.352 1.00 96.00 90 VAL A N 1
ATOM 726 C CA . VAL A 1 90 ? -13.527 8.145 3.476 1.00 96.00 90 VAL A CA 1
ATOM 727 C C . VAL A 1 90 ? -13.814 7.842 2.008 1.00 96.00 90 VAL A C 1
ATOM 729 O O . VAL A 1 90 ? -13.540 8.675 1.149 1.00 96.00 90 VAL A O 1
ATOM 732 N N . LEU A 1 91 ? -14.380 6.673 1.713 1.00 94.38 91 LEU A N 1
ATOM 733 C CA . LEU A 1 91 ? -14.716 6.276 0.344 1.00 94.38 91 LEU A CA 1
ATOM 734 C C . LEU A 1 91 ? -15.931 7.021 -0.217 1.00 94.38 91 LEU A C 1
ATOM 736 O O . LEU A 1 91 ? -16.081 7.089 -1.429 1.00 94.38 91 LEU A O 1
ATOM 740 N N . SER A 1 92 ? -16.769 7.601 0.644 1.00 95.19 92 SER A N 1
ATOM 741 C CA . SER A 1 92 ? -17.887 8.464 0.244 1.00 95.19 92 SER A CA 1
ATOM 742 C C . SER A 1 92 ? -17.483 9.931 0.002 1.00 95.19 92 SER A C 1
ATOM 744 O O . SER A 1 92 ? -18.351 10.753 -0.283 1.00 95.19 92 SER A O 1
ATOM 746 N N . LEU A 1 93 ? -16.201 10.298 0.147 1.00 94.25 93 LEU A N 1
ATOM 747 C CA . LEU A 1 93 ? -15.725 11.650 -0.170 1.00 94.25 93 LEU A CA 1
ATOM 748 C C . LEU A 1 93 ? -15.831 11.937 -1.676 1.00 94.25 93 LEU A C 1
ATOM 750 O O . LEU A 1 93 ? -15.726 11.029 -2.496 1.00 94.25 93 LEU A O 1
ATOM 754 N N . SER A 1 94 ? -15.988 13.215 -2.035 1.00 92.12 94 SER A N 1
ATOM 755 C CA . SER A 1 94 ? -16.039 13.671 -3.428 1.00 92.12 94 SER A CA 1
ATOM 756 C C . SER A 1 94 ? -14.968 14.746 -3.687 1.00 92.12 94 SER A C 1
ATOM 758 O O . SER A 1 94 ? -15.093 15.846 -3.142 1.00 92.12 94 SER A O 1
ATOM 760 N N . PRO A 1 95 ? -13.908 14.454 -4.471 1.00 92.12 95 PRO A N 1
ATOM 761 C CA . PRO A 1 95 ? -13.565 13.138 -5.023 1.00 92.12 95 PRO A CA 1
ATOM 762 C C . PRO A 1 95 ? -13.045 12.159 -3.944 1.00 92.12 95 PRO A C 1
ATOM 764 O O . PRO A 1 95 ? -12.495 12.601 -2.927 1.00 92.12 95 PRO A O 1
ATOM 767 N N . PRO A 1 96 ? -13.168 10.833 -4.156 1.00 93.12 96 PRO A N 1
ATOM 768 C CA . PRO A 1 96 ? -12.555 9.843 -3.277 1.00 93.12 96 PRO A CA 1
ATOM 769 C C . PRO A 1 96 ? -11.019 9.885 -3.392 1.00 93.12 96 PRO A C 1
ATOM 771 O O . PRO A 1 96 ? -10.480 10.324 -4.414 1.00 93.12 96 PRO A O 1
ATOM 774 N N . PRO A 1 97 ? -10.279 9.430 -2.364 1.00 96.75 97 PRO A N 1
ATOM 775 C CA . PRO A 1 97 ? -8.823 9.359 -2.441 1.00 96.75 97 PRO A CA 1
ATOM 776 C C . PRO A 1 97 ? -8.358 8.313 -3.464 1.00 96.75 97 PRO A C 1
ATOM 778 O O . PRO A 1 97 ? -9.060 7.350 -3.758 1.00 96.75 97 PRO A O 1
ATOM 781 N N . GLN A 1 98 ? -7.129 8.460 -3.959 1.00 96.94 98 GLN A N 1
ATOM 782 C CA . GLN A 1 98 ? -6.493 7.484 -4.853 1.00 96.94 98 GLN A CA 1
ATOM 783 C C . GLN A 1 98 ? -6.048 6.224 -4.098 1.00 96.94 98 GLN A C 1
ATOM 785 O O . GLN A 1 98 ? -5.992 5.135 -4.667 1.00 96.94 98 GLN A O 1
ATOM 790 N N . MET A 1 99 ? -5.701 6.373 -2.816 1.00 97.62 99 MET A N 1
ATOM 791 C CA . MET A 1 99 ? -5.232 5.284 -1.967 1.00 97.62 99 MET A CA 1
ATOM 792 C C . MET A 1 99 ? -5.614 5.512 -0.503 1.00 97.62 99 MET A C 1
ATOM 794 O O . MET A 1 99 ? -5.669 6.647 -0.023 1.00 97.62 99 MET A O 1
ATOM 798 N N . VAL A 1 100 ? -5.810 4.417 0.233 1.00 97.88 100 VAL A N 1
ATOM 799 C CA . VAL A 1 100 ? -5.923 4.436 1.697 1.00 97.88 100 VAL A CA 1
ATOM 800 C C . VAL A 1 100 ? -4.829 3.573 2.327 1.00 97.88 100 VAL A C 1
ATOM 802 O O . VAL A 1 100 ? -4.645 2.410 1.964 1.00 97.88 100 VAL A O 1
ATOM 805 N N . LEU A 1 101 ? -4.112 4.137 3.298 1.00 97.88 101 LEU A N 1
ATOM 806 C CA . LEU A 1 101 ? -3.211 3.420 4.195 1.00 97.88 101 LEU A CA 1
ATOM 807 C C . LEU A 1 101 ? -3.916 3.215 5.541 1.00 97.88 101 LEU A C 1
ATOM 809 O O . LEU A 1 101 ? -4.313 4.178 6.188 1.00 97.88 101 LEU A O 1
ATOM 813 N N . VAL A 1 102 ? -4.057 1.971 5.985 1.00 97.19 102 VAL A N 1
ATOM 814 C CA . VAL A 1 102 ? -4.696 1.639 7.262 1.00 97.19 102 VAL A CA 1
ATOM 815 C C . VAL A 1 102 ? -3.666 1.073 8.228 1.00 97.19 102 VAL A C 1
ATOM 817 O O . VAL A 1 102 ? -3.004 0.074 7.938 1.00 97.19 102 VAL A O 1
ATOM 820 N N . VAL A 1 103 ? -3.538 1.702 9.393 1.00 96.38 103 VAL A N 1
ATOM 821 C CA . VAL A 1 103 ? -2.672 1.235 10.474 1.00 96.38 103 VAL A CA 1
ATOM 822 C C . VAL A 1 103 ? -3.495 0.383 11.424 1.00 96.38 103 VAL A C 1
ATOM 824 O O . VAL A 1 103 ? -4.410 0.877 12.081 1.00 96.38 103 VAL A O 1
ATOM 827 N N . VAL A 1 104 ? -3.157 -0.899 11.524 1.00 94.94 104 VAL A N 1
ATOM 828 C CA . VAL A 1 104 ? -3.754 -1.826 12.493 1.00 94.94 104 VAL A CA 1
ATOM 829 C C . VAL A 1 104 ? -2.744 -2.116 13.596 1.00 94.94 104 VAL A C 1
ATOM 831 O O . VAL A 1 104 ? -1.570 -2.314 13.304 1.00 94.94 104 VAL A O 1
ATOM 834 N N . PRO A 1 105 ? -3.102 -2.159 14.883 1.00 91.38 105 PRO A N 1
ATOM 835 C CA . PRO A 1 105 ? -2.072 -2.300 15.909 1.00 91.38 105 PRO A CA 1
ATOM 836 C C . PRO A 1 105 ? -1.364 -3.651 15.941 1.00 91.38 105 PRO A C 1
ATOM 838 O O . PRO A 1 105 ? -0.174 -3.717 16.251 1.00 91.38 105 PRO A O 1
ATOM 841 N N . ARG A 1 106 ? -2.099 -4.721 15.635 1.00 88.25 106 ARG A N 1
ATOM 842 C CA . ARG A 1 106 ? -1.630 -6.108 15.603 1.00 88.25 106 ARG A CA 1
ATOM 843 C C . ARG A 1 106 ? -2.218 -6.812 14.382 1.00 88.25 106 ARG A C 1
ATOM 845 O O . ARG A 1 106 ? -3.213 -6.359 13.824 1.00 88.25 106 ARG A O 1
ATOM 852 N N . ASN A 1 107 ? -1.595 -7.915 13.979 1.00 78.25 107 ASN A N 1
ATOM 853 C CA . ASN A 1 107 ? -2.101 -8.760 12.903 1.00 78.25 107 ASN A CA 1
ATOM 854 C C . ASN A 1 107 ? -3.165 -9.724 13.453 1.00 78.25 107 ASN A C 1
ATOM 856 O O . ASN A 1 107 ? -2.852 -10.870 13.753 1.00 78.25 107 ASN A O 1
ATOM 860 N N . THR A 1 108 ? -4.388 -9.240 13.671 1.00 72.19 108 THR A N 1
ATOM 861 C CA . THR A 1 108 ? -5.477 -10.050 14.248 1.00 72.19 108 THR A CA 1
ATOM 862 C C . THR A 1 108 ? -6.338 -10.767 13.205 1.00 72.19 108 THR A C 1
ATOM 864 O O . THR A 1 108 ? -7.317 -11.387 13.585 1.00 72.19 108 THR A O 1
ATOM 867 N N . GLY A 1 109 ? -6.003 -10.705 11.908 1.00 76.75 109 GLY A N 1
ATOM 868 C CA . GLY A 1 109 ? -6.769 -11.346 10.826 1.00 76.75 109 GLY A CA 1
ATOM 869 C C . GLY A 1 109 ? -8.105 -10.656 10.520 1.00 76.75 109 GLY A C 1
ATOM 870 O O . GLY A 1 109 ? -8.3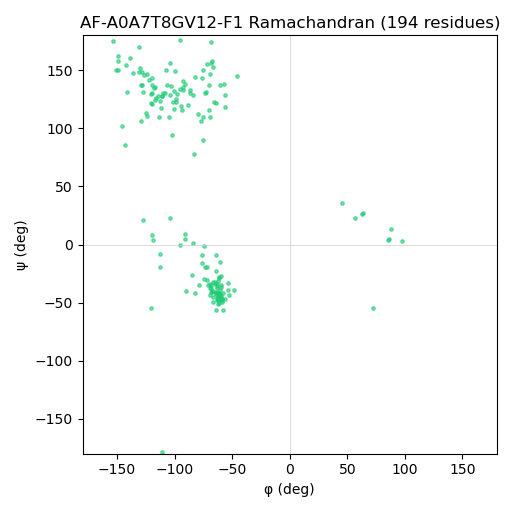10 -10.202 9.398 1.00 76.75 109 GLY A O 1
ATOM 871 N N . ASP A 1 110 ? -8.959 -10.476 11.526 1.00 85.12 110 ASP A N 1
ATOM 872 C CA . ASP A 1 110 ? -10.334 -9.972 11.396 1.00 85.12 110 ASP A CA 1
ATOM 873 C C . ASP A 1 110 ? -10.402 -8.555 10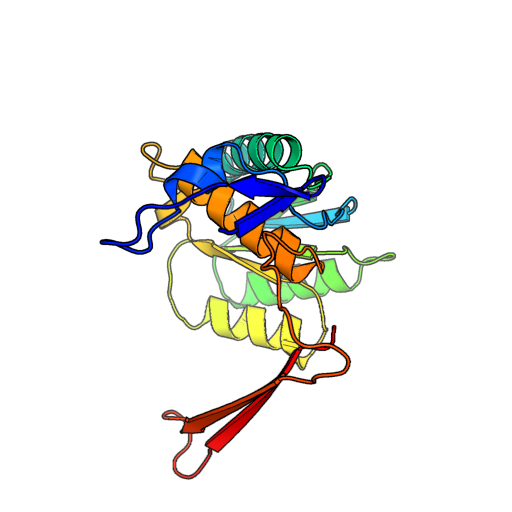.818 1.00 85.12 110 ASP A C 1
ATOM 875 O O . ASP A 1 110 ? -11.106 -8.296 9.841 1.00 85.12 110 ASP A O 1
ATOM 879 N N . ALA A 1 111 ? -9.623 -7.625 11.383 1.00 88.50 111 ALA A N 1
ATOM 880 C CA . ALA A 1 111 ? -9.565 -6.251 10.887 1.00 88.50 111 ALA A CA 1
ATOM 881 C C . ALA A 1 111 ? -9.032 -6.204 9.450 1.00 88.50 111 ALA A C 1
ATOM 883 O O . ALA A 1 111 ? -9.571 -5.488 8.609 1.00 88.50 111 ALA A O 1
ATOM 884 N N . TYR A 1 112 ? -7.995 -6.994 9.154 1.00 91.19 112 TYR A N 1
ATOM 885 C CA . TYR A 1 112 ? -7.405 -7.062 7.819 1.00 91.19 112 TYR A CA 1
ATOM 886 C C . TYR A 1 112 ? -8.414 -7.589 6.792 1.00 91.19 112 TYR A C 1
ATOM 888 O O . TYR A 1 112 ? -8.593 -6.969 5.743 1.00 91.19 112 TYR A O 1
ATOM 896 N N . ALA A 1 113 ? -9.100 -8.689 7.111 1.00 91.69 113 ALA A N 1
ATOM 897 C CA . ALA A 1 113 ? -10.112 -9.293 6.257 1.00 91.69 113 ALA A CA 1
ATOM 898 C C . ALA A 1 113 ? -11.274 -8.326 5.998 1.00 91.69 113 ALA A C 1
ATOM 900 O O . ALA A 1 113 ? -11.659 -8.138 4.847 1.00 91.69 113 ALA A O 1
ATOM 901 N N . ALA A 1 114 ? -11.773 -7.641 7.033 1.00 93.38 114 ALA A N 1
ATOM 902 C CA . ALA A 1 114 ? -12.839 -6.649 6.892 1.00 93.38 114 ALA A CA 1
ATOM 903 C C . ALA A 1 114 ? -12.422 -5.461 6.006 1.00 93.38 114 ALA A C 1
ATOM 905 O O . ALA A 1 114 ? -13.149 -5.092 5.083 1.00 93.38 114 ALA A O 1
ATOM 906 N N . ILE A 1 115 ? -11.227 -4.899 6.229 1.00 94.88 115 ILE A N 1
ATOM 907 C CA . ILE A 1 115 ? -10.683 -3.809 5.402 1.00 94.88 115 ILE A CA 1
ATOM 908 C C . ILE A 1 115 ? -10.555 -4.261 3.942 1.00 94.88 115 ILE A C 1
ATOM 910 O O . ILE A 1 115 ? -10.954 -3.537 3.029 1.00 94.88 115 ILE A O 1
ATOM 914 N N . LYS A 1 116 ? -10.011 -5.460 3.702 1.00 93.75 116 LYS A N 1
ATOM 915 C CA . LYS A 1 116 ? -9.823 -5.987 2.346 1.00 93.75 116 LYS A CA 1
ATOM 916 C C . LYS A 1 116 ? -11.128 -6.327 1.654 1.00 93.75 116 LYS A C 1
ATOM 918 O O . LYS A 1 116 ? -11.250 -6.037 0.470 1.00 93.75 116 LYS A O 1
ATOM 923 N N . LYS A 1 117 ? -12.114 -6.854 2.373 1.00 94.06 117 LYS A N 1
ATOM 924 C CA . LYS A 1 117 ? -13.454 -7.077 1.831 1.00 94.06 117 LYS A CA 1
ATOM 925 C C . LYS A 1 117 ? -14.040 -5.772 1.287 1.00 94.06 117 LYS A C 1
ATOM 927 O O . LYS A 1 117 ? -14.484 -5.735 0.144 1.00 94.06 117 LYS A O 1
ATOM 932 N N . ILE A 1 118 ? -13.940 -4.682 2.047 1.00 95.25 118 ILE A N 1
ATOM 933 C CA . ILE A 1 118 ? -14.424 -3.374 1.594 1.00 95.25 118 ILE A CA 1
ATOM 934 C C . ILE A 1 118 ? -13.625 -2.895 0.382 1.00 95.25 118 ILE A C 1
ATOM 936 O O . ILE A 1 118 ? -14.201 -2.653 -0.670 1.00 95.25 118 ILE A O 1
ATOM 940 N N . CYS A 1 119 ? -12.298 -2.802 0.495 1.00 95.44 119 CYS A N 1
ATOM 941 C CA . CYS A 1 119 ? -11.471 -2.194 -0.551 1.00 95.44 119 CYS A CA 1
ATOM 942 C C . CYS A 1 119 ? -11.325 -3.026 -1.831 1.00 95.44 119 CYS A C 1
ATOM 944 O O . CYS A 1 119 ? -10.888 -2.480 -2.839 1.00 95.44 119 CYS A O 1
ATOM 946 N N . CYS A 1 120 ? -11.588 -4.333 -1.796 1.00 93.50 120 CYS A N 1
ATOM 947 C CA . CYS A 1 120 ? -11.393 -5.219 -2.946 1.00 93.50 120 CYS A CA 1
ATOM 948 C C . CYS A 1 120 ? -12.702 -5.782 -3.511 1.00 93.50 120 CYS A C 1
ATOM 950 O O . CYS A 1 120 ? -12.694 -6.219 -4.657 1.00 93.50 120 CYS A O 1
ATOM 952 N N . VAL A 1 121 ? -13.799 -5.779 -2.745 1.00 92.69 121 VAL A N 1
ATOM 953 C CA . VAL A 1 121 ? -15.085 -6.359 -3.171 1.00 92.69 121 VAL A CA 1
ATOM 954 C C . VAL A 1 121 ? -16.196 -5.314 -3.169 1.00 92.69 121 VAL A C 1
ATOM 956 O O . VAL A 1 121 ? -16.847 -5.124 -4.188 1.00 92.69 121 VAL A O 1
ATOM 959 N N . GLU A 1 122 ? -16.421 -4.627 -2.048 1.00 93.44 122 GLU A N 1
ATOM 960 C CA . GLU A 1 122 ? -17.608 -3.771 -1.888 1.00 93.44 122 GLU A CA 1
ATOM 961 C C . GLU A 1 122 ? -17.423 -2.376 -2.516 1.00 93.44 122 GLU A C 1
ATOM 963 O O . GLU A 1 122 ? -18.331 -1.853 -3.158 1.00 93.44 122 GLU A O 1
ATOM 968 N N . ARG A 1 123 ? -16.248 -1.760 -2.335 1.00 93.38 123 ARG A N 1
ATOM 969 C CA . ARG A 1 123 ? -15.891 -0.415 -2.817 1.00 93.38 123 ARG A CA 1
ATOM 970 C C . ARG A 1 123 ? -14.421 -0.387 -3.265 1.00 93.38 123 ARG A C 1
ATOM 972 O O . ARG A 1 123 ? -13.547 -0.053 -2.457 1.00 93.38 123 ARG A O 1
ATOM 979 N N . PRO A 1 124 ? -14.134 -0.760 -4.527 1.00 93.31 124 PRO A N 1
ATOM 980 C CA . PRO A 1 124 ? -12.773 -0.918 -5.024 1.00 93.31 124 PRO A CA 1
ATOM 981 C C . PRO A 1 124 ? -11.910 0.337 -4.856 1.00 93.31 124 PRO A C 1
ATOM 983 O O . PRO A 1 124 ? -12.196 1.389 -5.424 1.00 93.31 124 PRO A O 1
ATOM 986 N N . ILE A 1 125 ? -10.828 0.210 -4.089 1.00 95.81 125 ILE A N 1
ATOM 987 C CA . ILE A 1 125 ? -9.799 1.241 -3.931 1.00 95.81 125 ILE A CA 1
ATOM 988 C C . ILE A 1 125 ? -8.447 0.596 -3.635 1.00 95.81 125 ILE A C 1
ATOM 990 O O . ILE A 1 125 ? -8.345 -0.446 -2.974 1.00 95.81 125 ILE A O 1
ATOM 994 N N . ILE A 1 126 ? -7.373 1.254 -4.061 1.00 96.88 126 ILE A N 1
ATOM 995 C CA . ILE A 1 126 ? -6.027 0.831 -3.704 1.00 96.88 126 ILE A CA 1
ATOM 996 C C . ILE A 1 126 ? -5.832 0.993 -2.191 1.00 96.88 126 ILE A C 1
ATOM 998 O O . ILE A 1 126 ? -5.960 2.081 -1.630 1.00 96.88 126 ILE A O 1
ATOM 1002 N N . SER A 1 127 ? -5.495 -0.109 -1.520 1.00 96.81 127 SER A N 1
ATOM 1003 C CA . SER A 1 127 ? -5.314 -0.139 -0.068 1.00 96.81 127 SER A CA 1
ATOM 1004 C C . SER A 1 127 ? -3.979 -0.749 0.352 1.00 96.81 127 SER A C 1
ATOM 1006 O O . SER A 1 127 ? -3.546 -1.809 -0.132 1.00 96.81 127 SER A O 1
ATOM 1008 N N . GLN A 1 128 ? -3.340 -0.108 1.324 1.00 96.69 128 GLN A N 1
ATOM 1009 C CA . GLN A 1 128 ? -2.181 -0.625 2.042 1.00 96.69 128 GLN A CA 1
ATOM 1010 C C . GLN A 1 128 ? -2.542 -0.780 3.517 1.00 96.69 128 GLN A C 1
ATOM 1012 O O . GLN A 1 128 ? -3.130 0.113 4.109 1.00 96.69 128 GLN A O 1
ATOM 1017 N N . VAL A 1 129 ? -2.186 -1.914 4.117 1.00 95.69 129 VAL A N 1
ATOM 1018 C CA . VAL A 1 129 ? -2.359 -2.142 5.557 1.00 95.69 129 VAL A CA 1
ATOM 1019 C C . VAL A 1 129 ? -0.977 -2.330 6.167 1.00 95.69 129 VAL A C 1
ATOM 1021 O O . VAL A 1 129 ? -0.146 -3.027 5.580 1.00 95.69 129 VAL A O 1
ATOM 1024 N N . ILE A 1 130 ? -0.713 -1.692 7.306 1.00 94.75 130 ILE A N 1
ATOM 1025 C CA . ILE A 1 130 ? 0.540 -1.837 8.058 1.00 94.75 130 ILE A CA 1
ATOM 1026 C C . ILE A 1 130 ? 0.249 -2.093 9.530 1.00 94.75 130 ILE A C 1
ATOM 1028 O O . ILE A 1 130 ? -0.745 -1.606 10.069 1.00 94.75 130 ILE A O 1
ATOM 1032 N N . THR A 1 131 ? 1.120 -2.854 10.191 1.00 93.69 131 THR A N 1
ATOM 1033 C CA . THR A 1 131 ? 0.956 -3.154 11.611 1.00 93.69 131 THR A CA 1
ATOM 1034 C C . THR A 1 131 ? 1.705 -2.153 12.489 1.00 93.69 131 THR A C 1
ATOM 1036 O O . THR A 1 131 ? 2.854 -1.805 12.221 1.00 93.69 131 THR A O 1
ATOM 1039 N N . GLY A 1 132 ? 1.104 -1.749 13.608 1.00 90.81 132 GLY A N 1
ATOM 1040 C CA . GLY A 1 132 ? 1.746 -0.896 14.610 1.00 90.81 132 GLY A CA 1
ATOM 1041 C C . GLY A 1 132 ? 3.013 -1.524 15.199 1.00 90.81 132 GLY A C 1
ATOM 1042 O O . GLY A 1 132 ? 3.944 -0.815 15.564 1.00 90.81 132 GLY A O 1
ATOM 1043 N N . THR A 1 133 ? 3.104 -2.858 15.220 1.00 89.56 133 THR A N 1
ATOM 1044 C CA . THR A 1 133 ? 4.323 -3.586 15.613 1.00 89.56 133 THR A CA 1
ATOM 1045 C C . THR A 1 133 ? 5.531 -3.294 14.720 1.00 89.56 133 THR A C 1
ATOM 1047 O O . THR A 1 133 ? 6.659 -3.390 15.200 1.00 89.56 133 THR A O 1
ATOM 1050 N N . LEU A 1 134 ? 5.318 -2.940 13.447 1.00 88.62 134 LEU A N 1
ATOM 1051 C CA . LEU A 1 134 ? 6.386 -2.517 12.537 1.00 88.62 134 LEU A CA 1
ATOM 1052 C C . LEU A 1 134 ? 6.789 -1.062 12.788 1.00 88.62 134 LEU A C 1
ATOM 1054 O O . LEU A 1 134 ? 7.968 -0.737 12.699 1.00 88.62 134 LEU A O 1
ATOM 1058 N N . LEU A 1 135 ? 5.825 -0.211 13.144 1.00 89.31 135 LEU A N 1
ATOM 1059 C CA . LEU A 1 135 ? 6.053 1.214 13.393 1.00 89.31 135 LEU A CA 1
ATOM 1060 C C . LEU A 1 135 ? 6.834 1.470 14.685 1.00 89.31 135 LEU A C 1
ATOM 1062 O O . LEU A 1 135 ? 7.679 2.353 14.737 1.00 89.31 135 LEU A O 1
ATOM 1066 N N . LYS A 1 136 ? 6.607 0.648 15.713 1.00 85.50 136 LYS A N 1
ATOM 1067 C CA . LYS A 1 136 ? 7.266 0.770 17.024 1.00 85.50 136 LYS A CA 1
ATOM 1068 C C . LYS A 1 136 ? 8.730 0.321 17.051 1.00 85.50 136 LYS A C 1
ATOM 1070 O O . LYS A 1 136 ? 9.356 0.360 18.107 1.00 85.50 136 LYS A O 1
ATOM 1075 N N . LYS A 1 137 ? 9.281 -0.150 15.929 1.00 83.19 137 LYS A N 1
ATOM 1076 C CA . LYS A 1 137 ? 10.679 -0.588 15.823 1.00 83.19 137 LYS A CA 1
ATOM 1077 C C . LYS A 1 137 ? 11.504 0.509 15.136 1.00 83.19 137 LYS A C 1
ATOM 1079 O O . LYS A 1 137 ? 11.579 0.514 13.908 1.00 83.19 137 LYS A O 1
ATOM 1084 N N . PRO A 1 138 ? 12.161 1.415 15.889 1.00 72.00 138 PRO A N 1
ATOM 1085 C CA . PRO A 1 138 ? 12.938 2.502 15.287 1.00 72.00 138 PRO A CA 1
ATOM 1086 C C . PRO A 1 138 ? 14.122 1.974 14.463 1.00 72.00 138 PRO A C 1
ATOM 1088 O O . PRO A 1 138 ? 14.432 2.494 13.390 1.00 72.00 138 PRO A O 1
ATOM 1091 N N . LYS A 1 139 ? 14.752 0.876 14.907 1.00 79.94 139 LYS A N 1
ATOM 1092 C CA . LYS A 1 139 ? 15.779 0.174 14.127 1.00 79.94 139 LYS A CA 1
ATOM 1093 C C . LYS A 1 139 ? 15.133 -0.501 12.911 1.00 79.94 139 LYS A C 1
ATOM 1095 O O . LYS A 1 139 ? 14.420 -1.489 13.052 1.00 79.94 139 LYS A O 1
ATOM 1100 N N . GLY A 1 140 ? 15.415 0.026 11.720 1.00 81.19 140 GLY A N 1
ATOM 1101 C CA . GLY A 1 140 ? 14.951 -0.535 10.447 1.00 81.19 140 GLY A CA 1
ATOM 1102 C C . GLY A 1 140 ? 13.701 0.122 9.856 1.00 81.19 140 GLY A C 1
ATOM 1103 O O . GLY A 1 140 ? 13.282 -0.292 8.775 1.00 81.19 140 GLY A O 1
ATOM 1104 N N . LEU A 1 141 ? 13.153 1.172 10.486 1.00 87.19 141 LEU A N 1
ATOM 1105 C CA . LEU A 1 141 ? 11.964 1.884 9.993 1.00 87.19 141 LEU A CA 1
ATOM 1106 C C . LEU A 1 141 ? 12.127 2.361 8.541 1.00 87.19 141 LEU A C 1
ATOM 1108 O O . LEU A 1 141 ? 11.210 2.220 7.740 1.00 87.19 141 LEU A O 1
ATOM 1112 N N . MET A 1 142 ? 13.323 2.834 8.171 1.00 88.56 142 MET A N 1
ATOM 1113 C CA . MET A 1 142 ? 13.637 3.224 6.792 1.00 88.56 142 MET A CA 1
ATOM 1114 C C . MET A 1 142 ? 13.526 2.057 5.805 1.00 88.56 142 MET A C 1
ATOM 1116 O O . MET A 1 142 ? 12.963 2.227 4.733 1.00 88.56 142 MET A O 1
ATOM 1120 N N . SER A 1 143 ? 13.999 0.858 6.164 1.00 89.25 143 SER A N 1
ATOM 1121 C CA . SER A 1 143 ? 13.882 -0.320 5.291 1.00 89.25 143 SER A CA 1
ATOM 1122 C C . SER A 1 143 ? 12.425 -0.746 5.121 1.00 89.25 143 SER A C 1
ATOM 1124 O O . SER A 1 143 ? 11.998 -1.083 4.016 1.00 89.25 143 SER A O 1
ATOM 1126 N N . VAL A 1 144 ? 11.644 -0.685 6.205 1.00 91.31 144 VAL A N 1
ATOM 1127 C CA . VAL A 1 144 ? 10.198 -0.932 6.158 1.00 91.31 144 VAL A CA 1
ATOM 1128 C C . VAL A 1 144 ? 9.521 0.097 5.255 1.00 91.31 144 VAL A C 1
ATOM 1130 O O . VAL A 1 144 ? 8.760 -0.287 4.372 1.00 91.31 144 VAL A O 1
ATOM 1133 N N . ALA A 1 145 ? 9.843 1.382 5.414 1.00 93.44 145 ALA A N 1
ATOM 1134 C CA . ALA A 1 145 ? 9.315 2.459 4.585 1.00 93.44 145 ALA A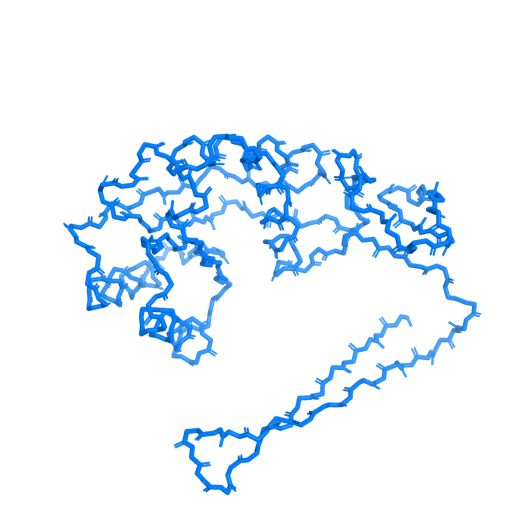 CA 1
ATOM 1135 C C . ALA A 1 145 ? 9.659 2.261 3.103 1.00 93.44 145 ALA A C 1
ATOM 1137 O O . ALA A 1 145 ? 8.767 2.382 2.272 1.00 93.44 145 ALA A O 1
ATOM 1138 N N . THR A 1 146 ? 10.896 1.881 2.760 1.00 92.44 146 THR A N 1
ATOM 1139 C CA . THR A 1 146 ? 11.286 1.577 1.371 1.00 92.44 146 THR A CA 1
ATOM 1140 C C . THR A 1 146 ? 10.436 0.449 0.792 1.00 92.44 146 THR A C 1
ATOM 1142 O O . THR A 1 146 ? 9.883 0.596 -0.295 1.00 92.44 146 THR A O 1
ATOM 1145 N N . LYS A 1 147 ? 10.267 -0.661 1.524 1.00 92.06 147 LYS A N 1
ATOM 1146 C CA . LYS A 1 147 ? 9.446 -1.794 1.064 1.00 92.06 147 LYS A CA 1
ATOM 1147 C C . LYS A 1 147 ? 7.981 -1.398 0.883 1.00 92.06 147 LYS A C 1
ATOM 1149 O O . LYS A 1 147 ? 7.367 -1.771 -0.112 1.00 92.06 147 LYS A O 1
ATOM 1154 N N . VAL A 1 148 ? 7.429 -0.626 1.819 1.00 95.25 148 VAL A N 1
ATOM 1155 C CA . VAL A 1 148 ? 6.046 -0.140 1.733 1.00 95.25 148 VAL A CA 1
ATOM 1156 C C . VAL A 1 148 ? 5.879 0.853 0.580 1.00 95.25 148 VAL A C 1
ATOM 1158 O O . VAL A 1 148 ? 4.897 0.748 -0.146 1.00 95.25 148 VAL A O 1
ATOM 1161 N N . ALA A 1 149 ? 6.836 1.755 0.350 1.00 95.06 149 ALA A N 1
ATOM 1162 C CA . ALA A 1 149 ? 6.811 2.693 -0.773 1.00 95.06 149 ALA A CA 1
ATOM 1163 C C . ALA A 1 149 ? 6.813 1.964 -2.120 1.00 95.06 149 ALA A C 1
ATOM 1165 O O . ALA A 1 149 ? 5.972 2.261 -2.964 1.00 95.06 149 ALA A O 1
ATOM 1166 N N . VAL A 1 150 ? 7.683 0.962 -2.294 1.00 94.12 150 VAL A N 1
ATOM 1167 C CA . VAL A 1 150 ? 7.699 0.123 -3.504 1.00 94.12 150 VAL A CA 1
ATOM 1168 C C . VAL A 1 150 ? 6.352 -0.579 -3.686 1.00 94.12 150 VAL A C 1
ATOM 1170 O O . VAL A 1 150 ? 5.773 -0.509 -4.765 1.00 94.12 150 VAL A O 1
ATOM 1173 N N . GLN A 1 151 ? 5.792 -1.181 -2.629 1.00 95.06 151 GLN A N 1
ATOM 1174 C CA . GLN A 1 151 ? 4.470 -1.819 -2.699 1.00 95.06 151 GLN A CA 1
ATOM 1175 C C . GLN A 1 151 ? 3.355 -0.834 -3.072 1.00 95.06 151 GLN A C 1
ATOM 1177 O O . GLN A 1 151 ? 2.498 -1.161 -3.892 1.00 95.06 151 GLN A O 1
ATOM 1182 N N . MET A 1 152 ? 3.342 0.359 -2.474 1.00 96.88 152 MET A N 1
ATOM 1183 C CA . MET A 1 152 ? 2.364 1.403 -2.782 1.00 96.88 152 MET A CA 1
ATOM 1184 C C . MET A 1 152 ? 2.494 1.864 -4.233 1.00 96.88 152 MET A C 1
ATOM 1186 O O . MET A 1 152 ? 1.488 1.926 -4.935 1.00 96.88 152 MET A O 1
ATOM 1190 N N . ALA A 1 153 ? 3.717 2.119 -4.699 1.00 95.88 153 ALA A N 1
ATOM 1191 C CA . ALA A 1 153 ? 3.978 2.523 -6.072 1.00 95.88 153 ALA A CA 1
ATOM 1192 C C . ALA A 1 153 ? 3.509 1.444 -7.061 1.00 95.88 153 ALA A C 1
ATOM 1194 O O . ALA A 1 153 ? 2.776 1.756 -7.995 1.00 95.88 153 ALA A O 1
ATOM 1195 N N . THR A 1 154 ? 3.840 0.169 -6.832 1.00 95.06 154 THR A N 1
ATOM 1196 C CA . THR A 1 154 ? 3.416 -0.937 -7.710 1.00 95.06 154 THR A CA 1
ATOM 1197 C C . THR A 1 154 ? 1.902 -1.105 -7.748 1.00 95.06 154 THR A C 1
ATOM 1199 O O . THR A 1 154 ? 1.335 -1.335 -8.811 1.00 95.06 154 THR A O 1
ATOM 1202 N N . LYS A 1 155 ? 1.209 -0.919 -6.620 1.00 95.31 155 LYS A N 1
ATOM 1203 C CA . LYS A 1 155 ? -0.263 -0.926 -6.597 1.00 95.31 155 LYS A CA 1
ATOM 1204 C C . LYS A 1 155 ? -0.891 0.216 -7.402 1.00 95.31 155 LYS A C 1
ATOM 1206 O O . LYS A 1 155 ? -2.038 0.092 -7.810 1.00 95.31 155 LYS A O 1
ATOM 1211 N N . LEU A 1 156 ? -0.152 1.303 -7.618 1.00 95.19 156 LEU A N 1
ATOM 1212 C CA . LEU A 1 156 ? -0.528 2.431 -8.475 1.00 95.19 156 LEU A CA 1
ATOM 1213 C C . LEU A 1 156 ? -0.040 2.265 -9.925 1.00 95.19 156 LEU A C 1
ATOM 1215 O O . LEU A 1 156 ? -0.134 3.208 -10.705 1.00 95.19 156 LEU A O 1
ATOM 1219 N N . GLY A 1 157 ? 0.488 1.091 -10.285 1.00 92.31 157 GLY A N 1
ATOM 1220 C CA . GLY A 1 157 ? 0.969 0.785 -11.632 1.00 92.31 157 GLY A CA 1
ATOM 1221 C C . GLY A 1 157 ? 2.430 1.154 -11.891 1.00 92.31 157 GLY A C 1
ATOM 1222 O O . GLY A 1 157 ? 2.840 1.178 -13.045 1.00 92.31 157 GLY A O 1
ATOM 1223 N N . ALA A 1 158 ? 3.225 1.450 -10.857 1.00 93.38 158 ALA A N 1
ATOM 1224 C CA . ALA A 1 158 ? 4.667 1.610 -11.026 1.00 93.38 158 ALA A CA 1
ATOM 1225 C C . ALA A 1 158 ? 5.346 0.271 -11.340 1.00 93.38 158 ALA A C 1
ATOM 1227 O O . ALA A 1 158 ? 5.009 -0.764 -10.760 1.00 93.38 158 ALA A O 1
ATOM 1228 N N . GLU A 1 159 ? 6.400 0.329 -12.141 1.00 92.00 159 GLU A N 1
ATOM 1229 C CA . GLU A 1 159 ? 7.304 -0.788 -12.394 1.00 92.00 159 GLU A CA 1
ATOM 1230 C C . GLU A 1 159 ? 8.604 -0.530 -11.622 1.00 92.00 159 GLU A C 1
ATOM 1232 O O . GLU A 1 159 ? 9.336 0.406 -11.959 1.00 92.00 159 GLU A O 1
ATOM 1237 N N . PRO A 1 160 ? 8.910 -1.289 -10.552 1.00 90.25 160 PRO A N 1
ATOM 1238 C CA . PRO A 1 160 ? 10.096 -1.009 -9.750 1.00 90.25 160 PRO A CA 1
ATOM 1239 C C . PRO A 1 160 ? 11.394 -1.246 -10.515 1.00 90.25 160 PRO A C 1
ATOM 1241 O O . PRO A 1 160 ? 12.289 -0.412 -10.477 1.00 90.25 160 PRO A O 1
ATOM 1244 N N . TRP A 1 161 ? 11.480 -2.362 -11.228 1.00 90.00 161 TRP A N 1
ATOM 1245 C CA . TRP A 1 161 ? 12.632 -2.763 -12.024 1.00 90.00 161 TRP A CA 1
ATOM 1246 C C . TRP A 1 161 ? 12.156 -3.582 -13.220 1.00 90.00 161 TRP A C 1
ATOM 1248 O O . TRP A 1 161 ? 11.045 -4.113 -13.218 1.00 90.00 161 TRP A O 1
ATOM 1258 N N . GLY A 1 162 ? 13.014 -3.704 -14.226 1.00 87.06 162 GLY A N 1
ATOM 1259 C CA . GLY A 1 162 ? 12.746 -4.492 -15.422 1.00 87.06 162 GLY A CA 1
ATOM 1260 C C . GLY A 1 162 ? 13.886 -5.439 -15.775 1.00 87.06 162 GLY A C 1
ATOM 1261 O O . GLY A 1 162 ? 14.994 -5.362 -15.239 1.00 87.06 162 GLY A O 1
ATOM 1262 N N . ILE A 1 163 ? 13.614 -6.324 -16.730 1.00 86.56 163 ILE A N 1
ATOM 1263 C CA . ILE A 1 163 ? 14.621 -7.165 -17.378 1.00 86.56 163 ILE A CA 1
ATOM 1264 C C . ILE A 1 163 ? 14.593 -6.970 -18.891 1.00 86.56 163 ILE A C 1
ATOM 1266 O O . ILE A 1 163 ? 13.545 -6.750 -19.513 1.00 86.56 163 ILE A O 1
ATOM 1270 N N . SER A 1 164 ? 15.773 -7.079 -19.497 1.00 82.06 164 SER A N 1
ATOM 1271 C CA . SER A 1 164 ? 15.895 -7.168 -20.947 1.00 82.06 164 SER A CA 1
ATOM 1272 C C . SER A 1 164 ? 15.475 -8.567 -21.383 1.00 82.06 164 SER A C 1
ATOM 1274 O O . SER A 1 164 ? 16.177 -9.537 -21.113 1.00 82.06 164 SER A O 1
ATOM 1276 N N . LEU A 1 165 ? 14.324 -8.659 -22.046 1.00 80.88 165 LEU A N 1
ATOM 1277 C CA . LEU A 1 165 ? 13.820 -9.901 -22.625 1.00 80.88 165 LEU A CA 1
ATOM 1278 C C . LEU A 1 165 ? 14.152 -9.897 -24.122 1.00 80.88 165 LEU A C 1
ATOM 1280 O O . LEU A 1 165 ? 13.747 -8.952 -24.800 1.00 80.88 165 LEU A O 1
ATOM 1284 N N . PRO A 1 166 ? 14.882 -10.902 -24.639 1.00 82.06 166 PRO A N 1
ATOM 1285 C CA . PRO A 1 166 ? 15.261 -10.963 -26.052 1.00 82.06 166 PRO A CA 1
ATOM 1286 C C . PRO A 1 166 ? 14.105 -11.386 -26.979 1.00 82.06 166 PRO A C 1
ATOM 1288 O O . PRO A 1 166 ? 14.233 -11.297 -28.196 1.00 82.06 166 PRO A O 1
ATOM 1291 N N . ILE A 1 167 ? 12.978 -11.828 -26.418 1.00 84.06 167 ILE A N 1
ATOM 1292 C CA . ILE A 1 167 ? 11.788 -12.280 -27.147 1.00 84.06 167 ILE A CA 1
ATOM 1293 C C . ILE A 1 167 ? 10.788 -11.129 -27.342 1.00 84.06 167 ILE A C 1
ATOM 1295 O O . ILE A 1 167 ? 10.504 -10.381 -26.406 1.00 84.06 167 ILE A O 1
ATOM 1299 N N . LYS A 1 168 ? 10.270 -10.974 -28.569 1.00 84.94 168 LYS A N 1
ATOM 1300 C CA . LYS A 1 168 ? 9.283 -9.946 -28.958 1.00 84.94 168 LYS A CA 1
ATOM 1301 C C . LYS A 1 168 ? 7.911 -10.582 -29.191 1.00 84.94 168 LYS A C 1
ATOM 1303 O O . LYS A 1 168 ? 7.841 -11.740 -29.591 1.00 84.94 168 LYS A O 1
ATOM 1308 N N . GLY A 1 169 ? 6.831 -9.830 -28.955 1.00 85.31 169 GLY A N 1
ATOM 1309 C CA . GLY A 1 169 ? 5.459 -10.289 -29.220 1.00 85.31 169 GLY A CA 1
ATOM 1310 C C . GLY A 1 169 ? 5.038 -11.509 -28.395 1.00 85.31 169 GLY A C 1
ATOM 1311 O O . GLY A 1 169 ? 4.205 -12.294 -28.834 1.00 85.31 169 GLY A O 1
ATOM 1312 N N . THR A 1 170 ? 5.649 -11.706 -27.223 1.00 88.31 170 THR A N 1
ATOM 1313 C CA . THR A 1 170 ? 5.368 -12.843 -26.343 1.00 88.31 170 THR A CA 1
ATOM 1314 C C . THR A 1 170 ? 4.512 -12.393 -25.167 1.00 88.31 170 THR A C 1
ATOM 1316 O O . THR A 1 170 ? 4.876 -11.462 -24.452 1.00 88.31 170 THR A O 1
ATOM 1319 N N . MET A 1 171 ? 3.403 -13.094 -24.933 1.00 91.88 171 MET A N 1
ATOM 1320 C CA . MET A 1 171 ? 2.618 -12.978 -23.708 1.00 91.88 171 MET A CA 1
ATOM 1321 C C . MET A 1 171 ? 2.997 -14.119 -22.769 1.00 91.88 171 MET A C 1
ATOM 1323 O O . MET A 1 171 ? 2.920 -15.288 -23.142 1.00 91.88 171 MET A O 1
ATOM 1327 N N . VAL A 1 172 ? 3.390 -13.775 -21.546 1.00 90.88 172 VAL A N 1
ATOM 1328 C CA . VAL A 1 172 ? 3.633 -14.765 -20.492 1.00 90.88 172 VAL A CA 1
ATOM 1329 C C . VAL A 1 172 ? 2.386 -14.835 -19.620 1.00 90.88 172 VAL A C 1
ATOM 1331 O O . VAL A 1 172 ? 1.882 -13.801 -19.174 1.00 90.88 172 VAL A O 1
ATOM 1334 N N . ILE A 1 173 ? 1.884 -16.049 -19.391 1.00 94.31 173 ILE A N 1
ATOM 1335 C CA . ILE A 1 173 ? 0.706 -16.315 -18.562 1.00 94.31 173 ILE A CA 1
ATOM 1336 C C . ILE A 1 173 ? 1.144 -17.155 -17.367 1.00 94.31 173 ILE A C 1
ATOM 1338 O O . ILE A 1 173 ? 1.731 -18.220 -17.537 1.00 94.31 173 ILE A O 1
ATOM 1342 N N . GLY A 1 174 ? 0.851 -16.668 -16.167 1.00 93.81 174 GLY A N 1
ATOM 1343 C CA . GLY A 1 174 ? 0.926 -17.442 -14.935 1.00 93.81 174 GLY A CA 1
ATOM 1344 C C . GLY A 1 174 ? -0.476 -17.841 -14.494 1.00 93.81 174 GLY A C 1
ATOM 1345 O O . GLY A 1 174 ? -1.390 -17.017 -14.524 1.00 93.81 174 GLY A O 1
ATOM 1346 N N . TYR A 1 175 ? -0.640 -19.090 -14.075 1.00 95.81 175 TYR A N 1
ATOM 1347 C CA . TYR A 1 175 ? -1.855 -19.587 -13.444 1.00 95.81 175 TYR A CA 1
ATOM 1348 C C . TYR A 1 175 ? -1.486 -20.296 -12.148 1.00 95.81 175 TYR A C 1
ATOM 1350 O O . TYR A 1 175 ? -0.525 -21.062 -12.122 1.00 95.81 175 TYR A O 1
ATOM 1358 N N . ASP A 1 176 ? -2.260 -20.045 -11.101 1.00 94.19 176 ASP A N 1
ATOM 1359 C CA . ASP A 1 176 ? -2.170 -20.770 -9.841 1.00 94.19 176 ASP A CA 1
ATOM 1360 C C . ASP A 1 176 ? -3.571 -20.986 -9.261 1.00 94.19 176 ASP A C 1
ATOM 1362 O O . ASP A 1 176 ? -4.501 -20.226 -9.549 1.00 94.19 176 ASP A O 1
ATOM 1366 N N . SER A 1 177 ? -3.733 -22.024 -8.447 1.00 91.50 177 SER A N 1
ATOM 1367 C CA . SER A 1 177 ? -4.993 -22.342 -7.781 1.00 91.50 177 SER A CA 1
ATOM 1368 C C . SER A 1 177 ? -4.794 -22.497 -6.282 1.00 91.50 177 SER A C 1
ATOM 1370 O O . SER A 1 177 ? -3.944 -23.258 -5.834 1.00 91.50 177 SER A O 1
ATOM 1372 N N . TYR A 1 178 ? -5.641 -21.830 -5.506 1.00 89.62 178 TYR A N 1
ATOM 1373 C CA . TYR A 1 178 ? -5.673 -21.917 -4.055 1.00 89.62 178 TYR A CA 1
ATOM 1374 C C . TYR A 1 178 ? -6.931 -22.651 -3.589 1.00 89.62 178 TYR A C 1
ATOM 1376 O O . TYR A 1 178 ? -8.044 -22.307 -3.992 1.00 89.62 178 TYR A O 1
ATOM 1384 N N . HIS A 1 179 ? -6.764 -23.639 -2.714 1.00 84.94 179 HIS A N 1
ATOM 1385 C CA . HIS A 1 179 ? -7.878 -24.314 -2.054 1.00 84.94 179 HIS A CA 1
ATOM 1386 C C . HIS A 1 179 ? -8.246 -23.566 -0.774 1.00 84.94 179 HIS A C 1
ATOM 1388 O O . HIS A 1 179 ? -7.422 -23.427 0.129 1.00 84.94 179 HIS A O 1
ATOM 1394 N N . ASP A 1 180 ? -9.486 -23.088 -0.703 1.00 79.06 180 ASP A N 1
ATOM 1395 C CA . ASP A 1 180 ? -9.978 -22.345 0.449 1.00 79.06 180 ASP A CA 1
ATOM 1396 C C . ASP A 1 180 ? -10.136 -23.290 1.647 1.00 79.06 180 ASP A C 1
ATOM 1398 O O . ASP A 1 180 ? -10.945 -24.219 1.634 1.00 79.06 180 ASP A O 1
ATOM 1402 N N . THR A 1 181 ? -9.352 -23.061 2.700 1.00 77.06 181 THR A N 1
ATOM 1403 C CA . THR A 1 181 ? -9.405 -23.871 3.923 1.00 77.06 181 THR A CA 1
ATOM 1404 C C . THR A 1 181 ? -10.608 -23.540 4.805 1.00 77.06 181 THR A C 1
ATOM 1406 O O . THR A 1 181 ? -10.948 -24.332 5.682 1.00 77.06 181 THR A O 1
ATOM 1409 N N . SER A 1 182 ? -11.272 -22.402 4.575 1.00 75.50 182 SER A N 1
ATOM 1410 C CA . SER A 1 182 ? -12.454 -21.975 5.330 1.00 75.50 182 SER A CA 1
ATOM 1411 C C . SER A 1 182 ? -13.758 -22.573 4.794 1.00 75.50 182 SER A C 1
ATOM 1413 O O . SER A 1 182 ? -14.702 -22.768 5.560 1.00 75.50 182 SER A O 1
ATOM 1415 N N . VAL A 1 183 ? -13.808 -22.926 3.502 1.00 76.12 183 VAL A N 1
ATOM 1416 C CA . VAL A 1 183 ? -14.976 -23.543 2.857 1.00 76.12 183 VAL A CA 1
ATOM 1417 C C . VAL A 1 183 ? -14.551 -24.803 2.111 1.00 76.12 183 VAL A C 1
ATOM 1419 O O . VAL A 1 183 ? -13.970 -24.748 1.027 1.00 76.12 183 VAL A O 1
ATOM 1422 N N . LYS A 1 184 ? -14.893 -25.967 2.676 1.00 79.19 184 LYS A N 1
ATOM 1423 C CA . LYS A 1 184 ? -14.571 -27.269 2.080 1.00 79.19 184 LYS A CA 1
ATOM 1424 C C . LYS A 1 184 ? -15.137 -27.370 0.658 1.00 79.19 184 LYS A C 1
ATOM 1426 O O . LYS A 1 184 ? -16.324 -27.148 0.440 1.00 79.19 184 LYS A O 1
ATOM 1431 N N . GLY A 1 185 ? -14.283 -27.748 -0.292 1.00 82.12 185 GLY A N 1
ATOM 1432 C CA . GLY A 1 185 ? -14.659 -27.950 -1.696 1.00 82.12 185 GLY A CA 1
ATOM 1433 C C . GLY A 1 185 ? -14.614 -26.691 -2.565 1.00 82.12 185 GLY A C 1
ATOM 1434 O O . GLY A 1 185 ? -14.979 -26.766 -3.736 1.00 82.12 185 GLY A O 1
ATOM 1435 N N . ARG A 1 186 ? -14.155 -25.548 -2.035 1.00 85.50 186 ARG A N 1
ATOM 1436 C CA . ARG A 1 186 ? -13.983 -24.318 -2.814 1.00 85.50 186 ARG A CA 1
ATOM 1437 C C . ARG A 1 186 ? -12.520 -24.109 -3.208 1.00 85.50 186 ARG A C 1
ATOM 1439 O O . ARG A 1 186 ? -11.623 -24.166 -2.372 1.00 85.50 186 ARG A O 1
ATOM 1446 N N . SER A 1 187 ? -12.301 -23.807 -4.483 1.00 87.00 187 SER A N 1
ATOM 1447 C CA . SER A 1 187 ? -10.990 -23.453 -5.034 1.00 87.00 187 SER A CA 1
ATOM 1448 C C . SER A 1 187 ? -11.086 -22.119 -5.764 1.00 87.00 187 SER A C 1
ATOM 1450 O O . SER A 1 187 ? -12.112 -21.812 -6.373 1.00 87.00 187 SER A O 1
ATOM 1452 N N . VAL A 1 188 ? -10.021 -21.327 -5.711 1.00 89.00 188 VAL A N 1
ATOM 1453 C CA . VAL A 1 188 ? -9.896 -20.048 -6.413 1.00 89.00 188 VAL A CA 1
ATOM 1454 C C . VAL A 1 188 ? -8.714 -20.147 -7.365 1.00 89.00 188 VAL A C 1
ATOM 1456 O O . VAL A 1 188 ? -7.597 -20.397 -6.928 1.00 89.00 188 VAL A O 1
ATOM 1459 N N . GLY A 1 189 ? -8.958 -19.954 -8.659 1.00 91.75 189 GLY A N 1
ATOM 1460 C CA . GLY A 1 189 ? -7.904 -19.824 -9.663 1.00 91.75 189 GLY A CA 1
ATOM 1461 C C . GLY A 1 189 ? -7.538 -18.358 -9.877 1.00 91.75 189 GLY A C 1
ATOM 1462 O O . GLY A 1 189 ? -8.426 -17.513 -9.998 1.00 91.75 189 GLY A O 1
ATOM 1463 N N . ALA A 1 190 ? -6.246 -18.054 -9.946 1.00 93.19 190 ALA A N 1
ATOM 1464 C CA . ALA A 1 190 ? -5.728 -16.743 -10.308 1.00 93.19 190 ALA A CA 1
ATOM 1465 C C . ALA A 1 190 ? -4.927 -16.852 -11.609 1.00 93.19 190 ALA A C 1
ATOM 1467 O O . ALA A 1 190 ? -4.002 -17.653 -11.713 1.00 93.19 190 ALA A O 1
ATOM 1468 N N . VAL A 1 191 ? -5.276 -16.025 -12.597 1.00 93.25 191 VAL A N 1
ATOM 1469 C CA . VAL A 1 191 ? -4.522 -15.877 -13.848 1.00 93.25 191 VAL A CA 1
ATOM 1470 C C . VAL A 1 191 ? -3.887 -14.494 -13.860 1.00 93.25 191 VAL A C 1
ATOM 1472 O O . VAL A 1 191 ? -4.574 -13.488 -13.686 1.00 93.25 191 VAL A O 1
ATOM 1475 N N . VAL A 1 192 ? -2.582 -14.435 -14.104 1.00 93.00 192 VAL A N 1
ATOM 1476 C CA . VAL A 1 192 ? -1.834 -13.189 -14.298 1.00 93.00 192 VAL A CA 1
ATOM 1477 C C . VAL A 1 192 ? -1.209 -13.216 -15.683 1.00 93.00 192 VAL A C 1
ATOM 1479 O O . VAL A 1 192 ? -0.668 -14.234 -16.110 1.00 93.00 192 VAL A O 1
ATOM 1482 N N . ARG A 1 193 ? -1.266 -12.087 -16.393 1.00 89.94 193 ARG A N 1
ATOM 1483 C CA . ARG A 1 193 ? -0.611 -11.930 -17.692 1.00 89.94 193 ARG A CA 1
ATOM 1484 C C . ARG A 1 193 ? 0.412 -10.810 -17.667 1.00 89.94 193 ARG A C 1
ATOM 1486 O O . ARG A 1 193 ? 0.167 -9.759 -17.080 1.00 89.94 193 ARG A O 1
ATOM 1493 N N . PHE A 1 194 ? 1.505 -11.024 -18.380 1.00 84.12 194 PHE A N 1
ATOM 1494 C CA . PHE A 1 194 ? 2.487 -10.006 -18.715 1.00 84.12 194 PHE A CA 1
ATOM 1495 C C . PHE A 1 194 ? 2.475 -9.792 -20.231 1.00 84.12 194 PHE A C 1
ATOM 1497 O O . PHE A 1 194 ? 2.562 -10.757 -20.995 1.00 84.12 194 PHE A O 1
ATOM 1504 N N . LEU A 1 195 ? 2.336 -8.534 -20.650 1.00 75.00 195 LEU A N 1
ATOM 1505 C CA . LEU A 1 195 ? 2.370 -8.117 -22.050 1.00 75.00 195 LEU A CA 1
ATOM 1506 C C . LEU A 1 195 ? 3.532 -7.136 -22.227 1.00 75.00 195 LEU A C 1
ATOM 1508 O O . LEU A 1 195 ? 3.644 -6.196 -21.441 1.00 75.00 195 LEU A O 1
ATOM 1512 N N . LYS A 1 196 ? 4.371 -7.359 -23.238 1.00 60.78 196 LYS A N 1
ATOM 1513 C CA . LYS A 1 196 ? 5.491 -6.487 -23.598 1.00 60.78 196 LYS A CA 1
ATOM 1514 C C . LYS A 1 196 ? 5.446 -6.132 -25.074 1.00 60.78 196 LYS A C 1
ATOM 1516 O O . LYS A 1 196 ? 5.095 -7.032 -25.871 1.00 60.78 196 LYS A O 1
#

Foldseek 3Di:
DWAFDPRDDDDDDPVVPDPLVVLQQTAFNFEFEFAEEEEEEEPVLVVLVVVLQVLLCVSCVSNVHHYHDYHYDYFPDQDLVRLLVVVVVQLPDVVHGQEYEYEHADPPVSSVVSNCCCCPPVRPHHYHYDHSVLSPDPVCSNSVSSVSSVVSRVSRVTHRMGDDDPDPPDKDKDKDKDDDPVDPPDIDIDIDIDDD

Sequence (196 aa):
TLLEGFNKKFSYPVENADWGSAFRNLKLFQAAQCQSWVVLVPNRLLNETKEFIKSLHKVSNDMGFKLGLPKTLELRDDRVGTYVSELNRVLSLSPPPQMVLVVVPRNTGDAYAAIKKICCVERPIISQVITGTLLKKPKGLMSVATKVAVQMATKLGAEPWGISLPIKGTMVIGYDSYHDTSVKGRSVGAVVRFLK

Organism: Caligus rogercresseyi (NCBI:txid217165)

Secondary structure (DSSP, 8-state):
-EEEGGGEEE---TTTT--TTGGGTPPPSB--EE-SEEEEEEGGGHHHHHHHHHHHHHHHHHTT-EE---EEEEES---HHHHHHHHHHHHTSSSPPSEEEEEESS--SHHHHHHHHIIIIIS--EEEEEEHHHHT--TTHHHHHHHHHHHHHHHTT-B--B------SPEEEEEEEEE-SSSTT-EEEEEEEEE-

Solvent-accessible surface area (backbone atoms only — not comparable to full-atom values): 11196 Å² total; per-residue (Å²): 112,40,30,30,32,90,77,39,76,47,81,63,55,73,93,76,71,58,53,77,76,55,62,78,74,39,34,28,42,40,58,28,75,47,64,47,31,38,34,43,30,30,58,96,47,44,67,45,49,53,55,46,50,52,45,27,46,51,46,22,52,67,22,56,28,49,63,47,77,63,52,75,44,74,32,96,54,87,50,54,69,53,54,53,52,53,49,52,56,49,63,69,38,90,79,50,58,67,31,39,39,38,50,36,69,61,92,74,58,60,52,58,51,54,53,46,45,38,29,69,68,76,51,76,48,48,73,46,77,47,45,42,68,59,49,73,35,76,83,57,40,62,60,53,24,44,54,50,38,52,52,53,31,40,73,64,70,21,37,62,60,45,69,89,67,95,72,75,84,53,72,50,77,50,75,51,75,47,72,45,86,91,44,88,94,42,70,48,76,48,78,48,78,48,81,106

Nearest PDB structures (foldseek):
  9ij0-assembly1_A  TM=9.304E-01  e=1.016E-17  Mus musculus
  7yfy-assembly1_A  TM=9.612E-01  e=3.446E-16  Mus musculus
  7ygn-assembly1_A  TM=9.597E-01  e=3.674E-16  Mus musculus
  7yfx-assembly1_A  TM=9.543E-01  e=5.416E-15  Homo sapiens
  9ij5-assembly1_A  TM=8.741E-01  e=1.333E-13  Mus musculus

pLDDT: mean 89.59, std 7.64, range [60.78, 98.25]